Protein AF-U2WE80-F1 (afdb_monomer_lite)

Sequence (190 aa):
SFLNKKVEVIYLPHSPLLKFNTPIYYNRVICHSVNEIEERRQWLAGQGISDVEFTLMENNISIGSGTGILIKPEDKVAEIEKFIKEIQGDLYLRPHPMMSNTMKWKNLSKKLNISFSDPMSETTEQFLSKIQIVIGRISGMHKEILDLGGSAYIVSPKVFTDNYDISSQNNAIIINSWEEAAERHNSYRI

Radius of gyration: 18.64 Å; chains: 1; bounding box: 61×34×46 Å

Structure (mmCIF, N/CA/C/O backbone):
data_AF-U2WE80-F1
#
_entry.id   AF-U2WE80-F1
#
loop_
_atom_site.group_PDB
_atom_site.id
_atom_site.type_symbol
_atom_site.label_atom_id
_atom_site.label_alt_id
_atom_site.label_comp_id
_atom_site.label_asym_id
_atom_site.label_entity_id
_atom_site.label_seq_id
_atom_site.pdbx_PDB_ins_code
_atom_site.Cartn_x
_atom_site.Cartn_y
_atom_site.Cartn_z
_atom_site.occupancy
_atom_site.B_iso_or_equiv
_atom_site.auth_seq_id
_atom_site.auth_comp_id
_atom_site.auth_asym_id
_atom_site.auth_atom_id
_atom_site.pdbx_PDB_model_num
ATOM 1 N N . SER A 1 1 ? 40.668 -8.805 -18.929 1.00 42.62 1 SER A N 1
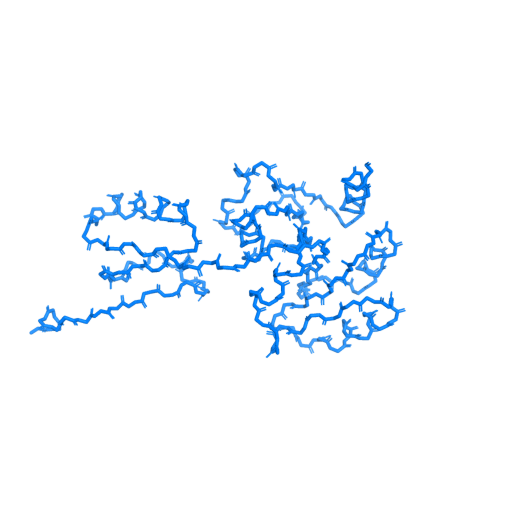ATOM 2 C CA . SER A 1 1 ? 39.880 -7.656 -18.444 1.00 42.62 1 SER A CA 1
ATOM 3 C C . SER A 1 1 ? 38.703 -8.179 -17.632 1.00 42.62 1 SER A C 1
ATOM 5 O O . SER A 1 1 ? 38.250 -9.292 -17.881 1.00 42.62 1 SER A O 1
ATOM 7 N N . PHE A 1 2 ? 38.201 -7.398 -16.671 1.00 36.09 2 PHE A N 1
ATOM 8 C CA . PHE A 1 2 ? 36.933 -7.676 -15.973 1.00 36.09 2 PHE A CA 1
ATOM 9 C C . PHE A 1 2 ? 35.752 -7.852 -16.962 1.00 36.09 2 PHE A C 1
ATOM 11 O O . PHE A 1 2 ? 34.792 -8.549 -16.668 1.00 36.09 2 PHE A O 1
ATOM 18 N N . LEU A 1 3 ? 35.906 -7.316 -18.181 1.00 39.09 3 LEU A N 1
ATOM 19 C CA . LEU A 1 3 ? 34.977 -7.364 -19.317 1.00 39.09 3 LEU A CA 1
ATOM 20 C C . LEU A 1 3 ? 34.846 -8.727 -20.034 1.00 39.09 3 LEU A C 1
ATOM 22 O O . LEU A 1 3 ? 33.979 -8.860 -20.885 1.00 39.09 3 LEU A O 1
ATOM 26 N N . ASN A 1 4 ? 35.664 -9.741 -19.720 1.00 40.59 4 ASN A N 1
ATOM 27 C CA . ASN A 1 4 ? 35.607 -11.050 -20.404 1.00 40.59 4 ASN A CA 1
ATOM 28 C C . ASN A 1 4 ? 34.901 -12.155 -19.604 1.00 40.59 4 ASN A C 1
ATOM 30 O O . ASN A 1 4 ? 34.931 -13.320 -20.003 1.00 40.59 4 ASN A O 1
ATOM 34 N N . LYS A 1 5 ? 34.264 -11.826 -18.477 1.00 40.28 5 LYS A N 1
ATOM 35 C CA . LYS A 1 5 ? 33.345 -12.754 -17.816 1.00 40.28 5 LYS A CA 1
ATOM 36 C C . LYS A 1 5 ? 31.922 -12.375 -18.197 1.00 40.28 5 LYS A C 1
ATOM 38 O O . LYS A 1 5 ? 31.507 -11.240 -17.995 1.00 40.28 5 LYS A O 1
ATOM 43 N N . LYS A 1 6 ? 31.186 -13.356 -18.720 1.00 42.66 6 LYS A N 1
ATOM 44 C CA . LYS A 1 6 ? 29.735 -13.343 -18.925 1.00 42.66 6 LYS A CA 1
ATOM 45 C C . LYS A 1 6 ? 29.062 -13.303 -17.543 1.00 42.66 6 LYS A C 1
ATOM 47 O O . LYS A 1 6 ? 28.574 -14.312 -17.054 1.00 42.66 6 LYS A O 1
ATOM 52 N N . VAL A 1 7 ? 29.195 -12.182 -16.837 1.00 44.12 7 VAL A N 1
ATOM 53 C CA . VAL A 1 7 ? 28.553 -11.977 -15.541 1.00 44.12 7 VAL A CA 1
ATOM 54 C C . VAL A 1 7 ? 27.135 -11.525 -15.851 1.00 44.12 7 VAL A C 1
ATOM 56 O O . VAL A 1 7 ? 26.916 -10.398 -16.287 1.00 44.12 7 VAL A O 1
ATOM 59 N N . GLU A 1 8 ? 26.172 -12.424 -15.681 1.00 46.41 8 GLU A N 1
ATOM 60 C CA . GLU A 1 8 ? 24.761 -12.053 -15.611 1.00 46.41 8 GLU A CA 1
ATOM 61 C C . GLU A 1 8 ? 24.555 -11.283 -14.304 1.00 46.41 8 GLU A C 1
ATOM 63 O O . GLU A 1 8 ? 24.320 -11.861 -13.246 1.00 46.41 8 GLU A O 1
ATOM 68 N N . VAL A 1 9 ? 24.738 -9.963 -14.347 1.00 49.78 9 VAL A N 1
ATOM 69 C CA . VAL A 1 9 ? 24.366 -9.107 -13.221 1.00 49.78 9 VAL A CA 1
ATOM 70 C C . VAL A 1 9 ? 22.864 -8.874 -13.328 1.00 49.78 9 VAL A C 1
ATOM 72 O O . VAL A 1 9 ? 22.406 -8.139 -14.200 1.00 49.78 9 VAL A O 1
ATOM 75 N N . ILE A 1 10 ? 22.109 -9.554 -12.467 1.00 49.44 10 ILE A N 1
ATOM 76 C CA . ILE A 1 10 ? 20.656 -9.428 -12.359 1.00 49.44 10 ILE A CA 1
ATOM 77 C C . ILE A 1 10 ? 20.365 -8.296 -11.376 1.00 49.44 10 ILE A C 1
ATOM 79 O O . ILE A 1 10 ? 20.694 -8.395 -10.192 1.00 49.44 10 ILE A O 1
ATOM 83 N N . TYR A 1 11 ? 19.751 -7.218 -11.858 1.00 55.25 11 TYR A N 1
ATOM 84 C CA . TYR A 1 11 ? 19.254 -6.159 -10.985 1.00 55.25 11 TYR A CA 1
ATOM 85 C C . TYR A 1 11 ? 17.829 -6.479 -10.523 1.00 55.25 11 TYR A C 1
ATOM 87 O O . TYR A 1 11 ? 16.910 -6.553 -11.340 1.00 55.25 11 TYR A O 1
ATOM 95 N N . LEU A 1 12 ? 17.667 -6.646 -9.208 1.00 48.38 12 LEU A N 1
ATOM 96 C CA . LEU A 1 12 ? 16.384 -6.773 -8.517 1.00 48.38 12 LEU A CA 1
ATOM 97 C C . LEU A 1 12 ? 16.096 -5.445 -7.799 1.00 48.38 12 LEU A C 1
ATOM 99 O O . LEU A 1 12 ? 16.838 -5.088 -6.876 1.00 48.38 12 LEU A O 1
ATOM 103 N N . PRO A 1 13 ? 15.077 -4.674 -8.209 1.00 48.75 13 PRO A N 1
ATOM 104 C CA . PRO A 1 13 ? 14.818 -3.374 -7.620 1.00 48.75 13 PRO A CA 1
ATOM 105 C C . PRO A 1 13 ? 14.098 -3.513 -6.278 1.00 48.75 13 PRO A C 1
ATOM 107 O O . PRO A 1 13 ? 12.881 -3.459 -6.190 1.00 48.75 13 PRO A O 1
ATOM 110 N N . HIS A 1 14 ? 14.864 -3.566 -5.196 1.00 38.84 14 HIS A N 1
ATOM 111 C CA . HIS A 1 14 ? 14.403 -3.003 -3.934 1.00 38.84 14 HIS A CA 1
ATOM 112 C C . HIS A 1 14 ? 15.440 -1.982 -3.459 1.00 38.84 14 HIS A C 1
ATOM 114 O O . HIS A 1 14 ? 16.598 -2.319 -3.230 1.00 38.84 14 HIS A O 1
ATOM 120 N N . SER A 1 15 ? 14.998 -0.739 -3.234 1.00 38.38 15 SER A N 1
ATOM 121 C CA . SER A 1 15 ? 15.732 0.303 -2.491 1.00 38.38 15 SER A CA 1
ATOM 122 C C . SER A 1 15 ? 16.715 1.187 -3.301 1.00 38.38 15 SER A C 1
ATOM 124 O O . SER A 1 15 ? 16.962 0.984 -4.489 1.00 38.38 15 SER A O 1
ATOM 126 N N . PRO A 1 16 ? 17.226 2.266 -2.684 1.00 38.06 16 PRO A N 1
ATOM 127 C CA . PRO A 1 16 ? 17.150 3.678 -3.055 1.00 38.06 16 PRO A CA 1
ATOM 128 C C . PRO A 1 16 ? 18.213 4.098 -4.084 1.00 38.06 16 PRO A C 1
ATOM 130 O O . PRO A 1 16 ? 18.558 5.273 -4.170 1.00 38.06 16 PRO A O 1
ATOM 133 N N . LEU A 1 17 ? 18.753 3.162 -4.866 1.00 39.09 17 LEU A N 1
ATOM 134 C CA . LEU A 1 17 ? 19.718 3.459 -5.929 1.00 39.09 17 LEU A CA 1
ATOM 135 C C . LEU A 1 17 ? 19.096 4.280 -7.067 1.00 39.09 17 LEU A C 1
ATOM 137 O O . LEU A 1 17 ? 19.825 4.948 -7.783 1.00 39.09 17 LEU A O 1
ATOM 141 N N . LEU A 1 18 ? 17.762 4.369 -7.125 1.00 44.78 18 LEU A N 1
ATOM 142 C CA . LEU A 1 18 ? 17.036 5.401 -7.879 1.00 44.78 18 LEU A CA 1
ATOM 143 C C . LEU A 1 18 ? 17.425 6.844 -7.481 1.00 44.78 18 LEU A C 1
ATOM 145 O O . LEU A 1 18 ? 17.142 7.775 -8.225 1.00 44.78 18 LEU A O 1
ATOM 149 N N . LYS A 1 19 ? 18.065 7.054 -6.319 1.00 41.59 19 LYS A N 1
ATOM 150 C CA . LYS A 1 19 ? 18.566 8.367 -5.869 1.00 41.59 19 LYS A CA 1
ATOM 151 C C . LYS A 1 19 ? 19.971 8.688 -6.378 1.00 41.59 19 LYS A C 1
ATOM 153 O O . LYS A 1 19 ? 20.395 9.836 -6.273 1.00 41.59 19 LYS A O 1
ATOM 158 N N . PHE A 1 20 ? 20.693 7.708 -6.914 1.00 39.75 20 PHE A N 1
ATOM 159 C CA . PHE A 1 20 ? 22.048 7.898 -7.410 1.00 39.75 20 PHE A CA 1
ATOM 160 C C . PHE A 1 20 ? 22.067 7.599 -8.907 1.00 39.75 20 PHE A C 1
ATOM 162 O O . PHE A 1 20 ? 21.998 6.447 -9.319 1.00 39.75 20 PHE A O 1
ATOM 169 N N . ASN A 1 21 ? 22.175 8.661 -9.712 1.00 44.97 21 ASN A N 1
ATOM 170 C CA . ASN A 1 21 ? 22.381 8.655 -11.168 1.00 44.97 21 ASN A CA 1
ATOM 171 C C . ASN A 1 21 ? 23.735 8.026 -11.565 1.00 44.97 21 ASN A C 1
ATOM 173 O O . ASN A 1 21 ? 24.512 8.612 -12.315 1.00 44.97 21 ASN A O 1
ATOM 177 N N . THR A 1 22 ? 24.085 6.869 -11.012 1.00 42.00 22 THR A N 1
ATOM 178 C CA . THR A 1 22 ? 25.300 6.143 -11.361 1.00 42.00 22 THR A CA 1
ATOM 179 C C . THR A 1 22 ? 24.894 4.947 -12.214 1.00 42.00 22 THR A C 1
ATOM 181 O O . THR A 1 22 ? 24.240 4.040 -11.696 1.00 42.00 22 THR A O 1
ATOM 184 N N . PRO A 1 23 ? 25.235 4.928 -13.513 1.00 46.34 23 PRO A N 1
ATOM 185 C CA . PRO A 1 23 ? 24.914 3.804 -14.377 1.00 46.34 23 PRO A CA 1
ATOM 186 C C . PRO A 1 23 ? 25.732 2.592 -13.927 1.00 46.34 23 PRO A C 1
ATOM 188 O O . PRO A 1 23 ? 26.936 2.502 -14.159 1.00 46.34 23 PRO A O 1
ATOM 191 N N . ILE A 1 24 ? 25.077 1.668 -13.231 1.00 53.22 24 ILE A N 1
ATOM 192 C CA . ILE A 1 24 ? 25.611 0.328 -13.017 1.00 53.22 24 ILE A CA 1
ATOM 193 C C . ILE A 1 24 ? 25.219 -0.478 -14.261 1.00 53.22 24 ILE A C 1
ATOM 195 O O . ILE A 1 24 ? 24.047 -0.510 -14.632 1.00 53.22 24 ILE A O 1
ATOM 199 N N . TYR A 1 25 ? 26.202 -1.065 -14.945 1.00 53.31 25 TYR A N 1
ATOM 200 C CA . TYR A 1 25 ? 25.977 -1.853 -16.158 1.00 53.31 25 TYR A CA 1
ATOM 201 C C . TYR A 1 25 ? 25.346 -3.206 -15.803 1.00 53.31 25 TYR A C 1
ATOM 203 O O . TYR A 1 25 ? 25.923 -3.977 -15.033 1.00 53.31 25 TYR A O 1
ATOM 211 N N . TYR A 1 26 ? 24.186 -3.500 -16.392 1.00 63.09 26 TYR A N 1
ATOM 212 C CA . TYR A 1 26 ? 23.478 -4.775 -16.270 1.00 63.09 26 TYR A CA 1
ATOM 213 C C . TYR A 1 26 ? 23.085 -5.265 -17.663 1.00 63.09 26 TYR A C 1
ATOM 215 O O . TYR A 1 26 ? 22.597 -4.478 -18.466 1.00 63.09 26 TYR A O 1
ATOM 223 N N . ASN A 1 27 ? 23.237 -6.564 -17.928 1.00 66.44 27 ASN A N 1
ATOM 224 C CA . ASN A 1 27 ? 22.813 -7.165 -19.202 1.00 66.44 27 ASN A CA 1
ATOM 225 C C . ASN A 1 27 ? 21.332 -7.585 -19.179 1.00 66.44 27 ASN A C 1
ATOM 227 O O . ASN A 1 27 ? 20.737 -7.816 -20.228 1.00 66.44 27 ASN A O 1
ATOM 231 N N . ARG A 1 28 ? 20.741 -7.703 -17.981 1.00 70.31 28 ARG A N 1
ATOM 232 C CA . ARG A 1 28 ? 19.340 -8.073 -17.770 1.00 70.31 28 ARG A CA 1
ATOM 233 C C . ARG A 1 28 ? 18.745 -7.323 -16.580 1.00 70.31 28 ARG A C 1
ATOM 235 O O . ARG A 1 28 ? 19.360 -7.241 -15.516 1.00 70.31 28 ARG A O 1
ATOM 242 N N . VAL A 1 29 ? 17.523 -6.834 -16.746 1.00 69.38 29 VAL A N 1
ATOM 243 C CA . VAL A 1 29 ? 16.734 -6.148 -15.723 1.00 69.38 29 VAL A CA 1
ATOM 244 C C . VAL A 1 29 ? 15.439 -6.919 -15.492 1.00 69.38 29 VAL A C 1
ATOM 246 O O . VAL A 1 29 ? 14.710 -7.201 -16.441 1.00 69.38 29 VAL A O 1
ATOM 249 N N . ILE A 1 30 ? 15.150 -7.244 -14.231 1.00 71.81 30 ILE A N 1
ATOM 250 C CA . ILE A 1 30 ? 13.846 -7.783 -13.839 1.00 71.81 30 ILE A CA 1
ATOM 251 C C . ILE A 1 30 ? 12.936 -6.600 -13.495 1.00 71.81 30 ILE A C 1
ATOM 253 O O . ILE A 1 30 ? 13.303 -5.750 -12.681 1.00 71.81 30 ILE A O 1
ATOM 257 N N . CYS A 1 31 ? 11.779 -6.535 -14.148 1.00 72.38 31 CYS A N 1
ATOM 258 C CA . CYS A 1 31 ? 10.772 -5.489 -13.980 1.00 72.38 31 CYS A CA 1
ATOM 259 C C . CYS A 1 31 ? 9.479 -6.080 -13.419 1.00 72.38 31 CYS A C 1
ATOM 261 O O . CYS A 1 31 ? 9.120 -7.207 -13.746 1.00 72.38 31 CYS A O 1
ATOM 263 N N . HIS A 1 32 ? 8.758 -5.306 -12.618 1.00 68.62 32 HIS A N 1
ATOM 264 C CA . HIS A 1 32 ? 7.497 -5.706 -11.993 1.00 68.62 32 HIS A CA 1
ATOM 265 C C . HIS A 1 32 ? 6.275 -5.419 -12.871 1.00 68.62 32 HIS A C 1
ATOM 267 O O . HIS A 1 32 ? 5.237 -6.053 -12.697 1.00 68.62 32 HIS A O 1
ATOM 273 N N . SER A 1 33 ? 6.388 -4.489 -13.824 1.00 68.69 33 SER A N 1
ATOM 274 C CA . SER A 1 33 ? 5.310 -4.145 -14.752 1.00 68.69 33 SER A CA 1
ATOM 275 C C . SER A 1 33 ? 5.837 -3.822 -16.151 1.00 68.69 33 SER A C 1
ATOM 277 O O . SER A 1 33 ? 7.011 -3.502 -16.347 1.00 68.69 33 SER A O 1
ATOM 279 N N . VAL A 1 34 ? 4.953 -3.899 -17.151 1.00 76.44 34 VAL A N 1
ATOM 280 C CA . VAL A 1 34 ? 5.267 -3.504 -18.537 1.00 76.44 34 VAL A CA 1
ATOM 281 C C . VAL A 1 34 ? 5.588 -2.008 -18.618 1.00 76.44 34 VAL A C 1
ATOM 283 O O . VAL A 1 34 ? 6.489 -1.619 -19.357 1.00 76.44 34 VAL A O 1
ATOM 286 N N . ASN A 1 35 ? 4.914 -1.181 -17.813 1.00 70.19 35 ASN A N 1
ATOM 287 C CA . ASN A 1 35 ? 5.210 0.249 -17.726 1.00 70.19 35 ASN A CA 1
ATOM 288 C C . ASN A 1 35 ? 6.633 0.494 -17.218 1.00 70.19 35 ASN A C 1
ATOM 290 O O . ASN A 1 35 ? 7.352 1.299 -17.799 1.00 70.19 35 ASN A O 1
ATOM 294 N N . GLU A 1 36 ? 7.086 -0.248 -16.203 1.00 71.44 36 GLU A N 1
ATOM 295 C CA . GLU A 1 36 ? 8.466 -0.139 -15.723 1.00 71.44 36 GLU A CA 1
ATOM 296 C C . GLU A 1 36 ? 9.493 -0.530 -16.800 1.00 71.44 36 GLU A C 1
ATOM 298 O O . GLU A 1 36 ? 10.555 0.092 -16.890 1.00 71.44 36 GLU A O 1
ATOM 303 N N . ILE A 1 37 ? 9.189 -1.534 -17.633 1.00 78.88 37 ILE A N 1
ATOM 304 C CA . ILE A 1 37 ? 10.041 -1.891 -18.779 1.00 78.88 37 ILE A CA 1
ATOM 305 C C . ILE A 1 37 ? 10.173 -0.694 -19.722 1.00 78.88 37 ILE A C 1
ATOM 307 O O . ILE A 1 37 ? 11.285 -0.370 -20.140 1.00 78.88 37 ILE A O 1
ATOM 311 N N . GLU A 1 38 ? 9.063 -0.034 -20.049 1.00 80.25 38 GLU A N 1
ATOM 312 C CA . GLU A 1 38 ? 9.057 1.100 -20.973 1.00 80.25 38 GLU A CA 1
ATOM 313 C C . GLU A 1 38 ? 9.779 2.324 -20.391 1.00 80.25 38 GLU A C 1
ATOM 315 O O . GLU A 1 38 ? 10.678 2.862 -21.039 1.00 80.25 38 GLU A O 1
ATOM 320 N N . GLU A 1 39 ? 9.484 2.698 -19.141 1.00 74.12 39 GLU A N 1
ATOM 321 C CA . GLU A 1 39 ? 10.164 3.783 -18.413 1.00 74.12 39 GLU A CA 1
ATOM 322 C C . GLU A 1 39 ? 11.689 3.598 -18.438 1.00 74.12 39 GLU A C 1
ATOM 324 O O . GLU A 1 39 ? 12.452 4.510 -18.773 1.00 74.12 39 GLU A O 1
ATOM 329 N N . ARG A 1 40 ? 12.155 2.384 -18.122 1.00 73.56 40 ARG A N 1
ATOM 330 C CA . ARG A 1 40 ? 13.588 2.077 -18.071 1.00 73.56 40 ARG A CA 1
ATOM 331 C C . ARG A 1 40 ? 14.220 2.001 -19.449 1.00 73.56 40 ARG A C 1
ATOM 333 O O . ARG A 1 40 ? 15.356 2.444 -19.606 1.00 73.56 40 ARG A O 1
ATOM 340 N N . ARG A 1 41 ? 13.514 1.456 -20.440 1.00 79.31 41 ARG A N 1
ATOM 341 C CA . ARG A 1 41 ? 13.984 1.410 -21.829 1.00 79.31 41 ARG A CA 1
ATOM 342 C C . ARG A 1 41 ? 14.196 2.820 -22.368 1.00 79.31 41 ARG A C 1
ATOM 344 O O . ARG A 1 41 ? 15.254 3.085 -22.933 1.00 79.31 41 ARG A O 1
ATOM 351 N N . GLN A 1 42 ? 13.241 3.723 -22.152 1.00 77.62 42 GLN A N 1
ATOM 352 C CA . GLN A 1 42 ? 13.353 5.122 -22.567 1.00 77.62 42 GLN A CA 1
ATOM 353 C C . GLN A 1 42 ? 14.506 5.833 -21.855 1.00 77.62 42 GLN A C 1
ATOM 355 O O . GLN A 1 42 ? 15.307 6.513 -22.501 1.00 77.62 42 GLN A O 1
ATOM 360 N N . TRP A 1 43 ? 14.643 5.633 -20.542 1.00 74.56 43 TRP A N 1
ATOM 361 C CA . TRP A 1 43 ? 15.744 6.217 -19.779 1.00 74.56 43 TRP A CA 1
ATOM 362 C C . TRP A 1 43 ? 17.117 5.723 -20.264 1.00 74.56 43 TRP A C 1
ATOM 364 O O . TRP A 1 43 ? 17.992 6.544 -20.539 1.00 74.56 43 TRP A O 1
ATOM 374 N N . LEU A 1 44 ? 17.296 4.406 -20.434 1.00 73.44 44 LEU A N 1
ATOM 375 C CA . LEU A 1 44 ? 18.540 3.807 -20.935 1.00 73.44 44 LEU A CA 1
ATOM 376 C C . LEU A 1 44 ? 18.869 4.271 -22.357 1.00 73.44 44 LEU A C 1
ATOM 378 O O . LEU A 1 44 ? 20.019 4.618 -22.628 1.00 73.44 44 LEU A O 1
ATOM 382 N N . ALA A 1 45 ? 17.865 4.371 -23.233 1.00 76.31 45 ALA A N 1
ATOM 383 C CA . ALA A 1 45 ? 18.037 4.918 -24.576 1.00 76.31 45 ALA A CA 1
ATOM 384 C C . ALA A 1 45 ? 18.535 6.374 -24.534 1.00 76.31 45 ALA A C 1
ATOM 386 O O . ALA A 1 45 ? 19.441 6.735 -25.286 1.00 76.31 45 ALA A O 1
ATOM 387 N N . GLY A 1 46 ? 18.024 7.188 -23.601 1.00 71.50 46 GLY A N 1
ATOM 388 C CA . GLY A 1 46 ? 18.518 8.545 -23.339 1.00 71.50 46 GLY A CA 1
ATOM 389 C C . GLY A 1 46 ? 19.967 8.605 -22.836 1.00 71.50 46 GLY A C 1
ATOM 390 O O . GLY A 1 46 ? 20.616 9.639 -22.975 1.00 71.50 46 GLY A O 1
ATOM 391 N N . GLN A 1 47 ? 20.494 7.502 -22.295 1.00 71.56 47 GLN A N 1
ATOM 392 C CA . GLN A 1 47 ? 21.905 7.343 -21.917 1.00 71.56 47 GLN A CA 1
ATOM 393 C C . GLN A 1 47 ? 22.759 6.678 -23.015 1.00 71.56 47 GLN A C 1
ATOM 395 O O . GLN A 1 47 ? 23.944 6.429 -22.801 1.00 71.56 47 GLN A O 1
ATOM 400 N N . GLY A 1 48 ? 22.184 6.370 -24.184 1.00 73.94 48 GLY A N 1
ATOM 401 C CA . GLY A 1 48 ? 22.872 5.666 -25.272 1.00 73.94 48 GLY A CA 1
ATOM 402 C C . GLY A 1 48 ? 23.065 4.161 -25.039 1.00 73.94 48 GLY A C 1
ATOM 403 O O . GLY A 1 48 ? 23.865 3.538 -25.733 1.00 73.94 48 GLY A O 1
ATOM 404 N N . ILE A 1 49 ? 22.348 3.572 -24.078 1.00 73.94 49 ILE A N 1
ATOM 405 C CA . ILE A 1 49 ? 22.392 2.142 -23.747 1.00 73.94 49 ILE A CA 1
ATOM 406 C C . ILE A 1 49 ? 21.185 1.451 -24.395 1.00 73.94 49 ILE A C 1
ATOM 408 O O . ILE A 1 49 ? 20.054 1.914 -24.253 1.00 73.94 49 ILE A O 1
ATOM 412 N N . SER A 1 50 ? 21.403 0.343 -25.109 1.00 77.12 50 SER A N 1
ATOM 413 C CA . SER A 1 50 ? 20.331 -0.348 -25.859 1.00 77.12 50 SER A CA 1
ATOM 414 C C . SER A 1 50 ? 20.373 -1.878 -25.784 1.00 77.12 50 SER A C 1
ATOM 416 O O . SER A 1 50 ? 19.412 -2.540 -26.164 1.00 77.12 50 SER A O 1
ATOM 418 N N . ASP A 1 51 ? 21.449 -2.444 -25.247 1.00 76.94 51 ASP A N 1
ATOM 419 C CA . ASP A 1 51 ? 21.756 -3.871 -25.162 1.00 76.94 51 ASP A CA 1
ATOM 420 C C . ASP A 1 51 ? 21.354 -4.487 -23.809 1.00 76.94 51 ASP A C 1
ATOM 422 O O . ASP A 1 51 ? 22.055 -5.332 -23.256 1.00 76.94 51 ASP A O 1
ATOM 426 N N . VAL A 1 52 ? 20.203 -4.070 -23.274 1.00 77.75 52 VAL A N 1
ATOM 427 C CA . VAL A 1 52 ? 19.671 -4.552 -21.991 1.00 77.75 52 VAL A CA 1
ATOM 428 C C . VAL A 1 52 ? 18.435 -5.412 -22.226 1.00 77.75 52 VAL A C 1
ATOM 430 O O . VAL A 1 52 ? 17.450 -4.968 -22.819 1.00 77.75 52 VAL A O 1
ATOM 433 N N . GLU A 1 53 ? 18.474 -6.651 -21.740 1.00 80.50 53 GLU A N 1
ATOM 434 C CA . GLU A 1 53 ? 17.312 -7.535 -21.725 1.00 80.50 53 GLU A CA 1
ATOM 435 C C . GLU A 1 53 ? 16.373 -7.155 -20.572 1.00 80.50 53 GLU A C 1
ATOM 437 O O . GLU A 1 53 ? 16.817 -6.905 -19.452 1.00 80.50 53 GLU A O 1
ATOM 442 N N . PHE A 1 54 ? 15.066 -7.151 -20.822 1.00 78.00 54 PHE A N 1
ATOM 443 C CA . PHE A 1 54 ? 14.061 -6.935 -19.786 1.00 78.00 54 PHE A CA 1
ATOM 444 C C . PHE A 1 54 ? 13.239 -8.200 -19.609 1.00 78.00 54 PHE A C 1
ATOM 446 O O . PHE A 1 54 ? 12.680 -8.723 -20.573 1.00 78.00 54 PHE A O 1
ATOM 453 N N . THR A 1 55 ? 13.146 -8.671 -18.374 1.00 79.62 55 THR A N 1
ATOM 454 C CA . THR A 1 55 ? 12.297 -9.797 -18.003 1.00 79.62 55 THR A CA 1
ATOM 455 C C . THR A 1 55 ? 11.197 -9.277 -17.097 1.00 79.62 55 THR A C 1
ATOM 457 O O . THR A 1 55 ? 11.478 -8.661 -16.070 1.00 79.62 55 THR A O 1
ATOM 460 N N . LEU A 1 56 ? 9.944 -9.516 -17.475 1.00 73.50 56 LEU A N 1
ATOM 461 C CA . LEU A 1 56 ? 8.825 -9.261 -16.581 1.00 73.50 56 LEU A CA 1
ATOM 462 C C . LEU A 1 56 ? 8.826 -10.342 -15.497 1.00 73.50 56 LEU A C 1
ATOM 464 O O . LEU A 1 56 ? 8.846 -11.533 -15.807 1.00 73.50 56 LEU A O 1
ATOM 468 N N . MET A 1 57 ? 8.829 -9.930 -14.237 1.00 72.44 57 MET A N 1
ATOM 469 C CA . MET A 1 57 ? 8.596 -10.830 -13.120 1.00 72.44 57 MET A CA 1
ATOM 470 C C . MET A 1 57 ? 7.156 -11.334 -13.218 1.00 72.44 57 MET A C 1
ATOM 472 O O . MET A 1 57 ? 6.230 -10.528 -13.313 1.00 72.44 57 MET A O 1
ATOM 476 N N . GLU A 1 58 ? 6.953 -12.652 -13.218 1.00 63.66 58 GLU A N 1
ATOM 477 C CA . GLU A 1 58 ? 5.607 -13.221 -13.140 1.00 63.66 58 GLU A CA 1
ATOM 478 C C . GLU A 1 58 ? 4.985 -12.851 -11.791 1.00 63.66 58 GLU A C 1
ATOM 480 O O . GLU A 1 58 ? 5.240 -13.486 -10.769 1.00 63.66 58 GLU A O 1
ATOM 485 N N . ASN A 1 59 ? 4.175 -11.796 -11.785 1.00 62.66 59 ASN A N 1
ATOM 486 C CA . ASN A 1 59 ? 3.448 -11.362 -10.605 1.00 62.66 59 ASN A CA 1
ATOM 487 C C . ASN A 1 59 ? 2.084 -12.058 -10.587 1.00 62.66 59 ASN A C 1
ATOM 489 O O . ASN A 1 59 ? 1.083 -11.528 -11.058 1.00 62.66 59 ASN A O 1
ATOM 493 N N . ASN A 1 60 ? 2.038 -13.266 -10.022 1.00 66.75 60 ASN A N 1
ATOM 494 C CA . ASN A 1 60 ? 0.794 -14.026 -9.823 1.00 66.75 60 ASN A CA 1
ATOM 495 C C . ASN A 1 60 ? -0.003 -13.547 -8.592 1.00 66.75 60 ASN A C 1
ATOM 497 O O . ASN A 1 60 ? -0.761 -14.310 -7.991 1.00 66.75 60 ASN A O 1
ATOM 501 N N . ILE A 1 61 ? 0.195 -12.294 -8.177 1.00 78.06 61 ILE A N 1
ATOM 502 C CA . ILE A 1 61 ? -0.468 -11.724 -7.007 1.00 78.06 61 ILE A CA 1
ATOM 503 C C . ILE A 1 61 ? -1.896 -11.361 -7.406 1.00 78.06 61 ILE A C 1
ATOM 505 O O . ILE A 1 61 ? -2.122 -10.429 -8.174 1.00 78.06 61 ILE A O 1
ATOM 509 N N . SER A 1 62 ? -2.876 -12.078 -6.859 1.00 79.62 62 SER A N 1
ATOM 510 C CA . SER A 1 62 ? -4.271 -11.650 -6.917 1.00 79.62 62 SER A CA 1
ATOM 511 C C . SER A 1 62 ? -4.482 -10.495 -5.944 1.00 79.62 62 SER A C 1
ATOM 513 O O . SER A 1 62 ? -4.228 -10.658 -4.748 1.00 79.62 62 SER A O 1
ATOM 515 N N . ILE A 1 63 ? -4.958 -9.352 -6.436 1.00 83.81 63 ILE A N 1
ATOM 516 C CA . ILE A 1 63 ? -5.321 -8.225 -5.579 1.00 83.81 63 ILE A CA 1
ATOM 517 C C . ILE A 1 63 ? -6.442 -8.627 -4.610 1.00 83.81 63 ILE A C 1
ATOM 519 O O . ILE A 1 63 ? -7.377 -9.340 -4.985 1.00 83.81 63 ILE A O 1
ATOM 523 N N . GLY A 1 64 ? -6.333 -8.193 -3.355 1.00 90.06 64 GLY A N 1
ATOM 524 C CA . GLY A 1 64 ? -7.353 -8.471 -2.345 1.00 90.06 64 GLY A CA 1
ATOM 525 C C . GLY A 1 64 ? -8.482 -7.440 -2.347 1.00 90.06 64 GLY A C 1
ATOM 526 O O . GLY A 1 64 ? -8.629 -6.653 -3.277 1.00 90.06 64 GLY A O 1
ATOM 527 N N . SER A 1 65 ? -9.274 -7.423 -1.271 1.00 92.75 65 SER A N 1
ATOM 528 C CA . SER A 1 65 ? -10.396 -6.489 -1.053 1.00 92.75 65 SER A CA 1
ATOM 529 C C . SER A 1 65 ? -10.182 -5.531 0.128 1.00 92.75 65 SER A C 1
ATOM 531 O O . SER A 1 65 ? -11.022 -4.669 0.401 1.00 92.75 65 SER A O 1
ATOM 533 N N . GLY A 1 66 ? -9.088 -5.692 0.874 1.00 96.00 66 GLY A N 1
ATOM 534 C CA . GLY A 1 66 ? -8.791 -4.930 2.082 1.00 96.00 66 GLY A CA 1
ATOM 535 C C . GLY A 1 66 ? -8.240 -3.531 1.816 1.00 96.00 66 GLY A C 1
ATOM 536 O O . GLY A 1 66 ? -7.963 -3.136 0.685 1.00 96.00 66 GLY A O 1
ATOM 537 N N . THR A 1 67 ? -8.060 -2.768 2.888 1.00 97.50 67 THR A N 1
ATOM 538 C CA . THR A 1 67 ? -7.409 -1.453 2.869 1.00 97.50 67 THR A CA 1
ATOM 539 C C . THR A 1 67 ? -6.141 -1.487 3.712 1.00 97.50 67 THR A C 1
ATOM 541 O O . THR A 1 67 ? -6.174 -1.793 4.905 1.00 97.50 67 THR A O 1
ATOM 544 N N . GLY A 1 68 ? -5.010 -1.187 3.081 1.00 97.50 68 GLY A N 1
ATOM 545 C CA . GLY A 1 68 ? -3.693 -1.155 3.696 1.00 97.50 68 GLY A CA 1
ATOM 546 C C . GLY A 1 68 ? -3.364 0.247 4.186 1.00 97.50 68 GLY A C 1
ATOM 547 O O . GLY A 1 68 ? -3.316 1.176 3.391 1.00 97.50 68 GLY A O 1
ATOM 548 N N . ILE A 1 69 ? -3.111 0.402 5.481 1.00 97.50 69 ILE A N 1
ATOM 549 C CA . ILE A 1 69 ? -2.786 1.679 6.120 1.00 97.50 69 ILE A CA 1
ATOM 550 C C . ILE A 1 69 ? -1.291 1.693 6.414 1.00 97.50 69 ILE A C 1
ATOM 552 O O . ILE A 1 69 ? -0.813 0.971 7.293 1.00 97.50 69 ILE A O 1
ATOM 556 N N . LEU A 1 70 ? -0.550 2.500 5.663 1.00 95.62 70 LEU A N 1
ATOM 557 C CA . LEU A 1 70 ? 0.902 2.570 5.745 1.00 95.62 70 LEU A CA 1
ATOM 558 C C . LEU A 1 70 ? 1.339 3.628 6.742 1.00 95.62 70 LEU A C 1
ATOM 560 O O . LEU A 1 70 ? 0.977 4.796 6.611 1.00 95.62 70 LEU A O 1
ATOM 564 N N . ILE A 1 71 ? 2.169 3.220 7.696 1.00 95.00 71 ILE A N 1
ATOM 565 C CA . ILE A 1 71 ? 2.647 4.103 8.757 1.00 95.00 71 ILE A CA 1
ATOM 566 C C . ILE A 1 71 ? 4.120 4.435 8.558 1.00 95.00 71 ILE A C 1
ATOM 568 O O . ILE A 1 71 ? 4.952 3.548 8.354 1.00 95.00 71 ILE A O 1
ATOM 572 N N . LYS A 1 72 ? 4.448 5.720 8.670 1.00 90.38 72 LYS A N 1
ATOM 573 C CA . LYS A 1 72 ? 5.807 6.257 8.646 1.00 90.38 72 LYS A CA 1
ATOM 574 C C . LYS A 1 72 ? 6.241 6.761 10.032 1.00 90.38 72 LYS A C 1
ATOM 576 O O . LYS A 1 72 ? 5.403 6.970 10.910 1.00 90.38 72 LYS A O 1
ATOM 581 N N . PRO A 1 73 ? 7.553 6.968 10.259 1.00 88.44 73 PRO A N 1
ATOM 582 C CA . PRO A 1 73 ? 8.067 7.493 11.528 1.00 88.44 73 PRO A CA 1
ATOM 583 C C . PRO A 1 73 ? 7.442 8.820 11.987 1.00 88.44 73 PRO A C 1
ATOM 585 O O . PRO A 1 73 ? 7.324 9.050 13.188 1.00 88.44 73 PRO A O 1
ATOM 588 N N . GLU A 1 74 ? 7.051 9.680 11.050 1.00 87.12 74 GLU A N 1
ATOM 589 C CA . GLU A 1 74 ? 6.429 10.982 11.300 1.00 87.12 74 GLU A CA 1
ATOM 590 C C . GLU A 1 74 ? 4.944 10.915 11.700 1.00 87.12 74 GLU A C 1
ATOM 592 O O . GLU A 1 74 ? 4.408 11.905 12.204 1.00 87.12 74 GLU A O 1
ATOM 597 N N . ASP A 1 75 ? 4.278 9.772 11.511 1.00 90.44 75 ASP A N 1
ATOM 598 C CA . ASP A 1 75 ? 2.856 9.631 11.820 1.00 90.44 75 ASP A CA 1
ATOM 599 C C . ASP A 1 75 ? 2.600 9.518 13.325 1.00 90.44 75 ASP A C 1
ATOM 601 O O . ASP A 1 75 ? 3.305 8.838 14.083 1.00 90.44 75 ASP A O 1
ATOM 605 N N . LYS A 1 76 ? 1.525 10.170 13.777 1.00 92.12 76 LYS A N 1
ATOM 606 C CA . LYS A 1 76 ? 1.112 10.168 15.181 1.00 92.12 76 LYS A CA 1
ATOM 607 C C . LYS A 1 76 ? 0.034 9.117 15.410 1.00 92.12 76 LYS A C 1
ATOM 609 O O . LYS A 1 76 ? -1.004 9.129 14.762 1.00 92.12 76 LYS A O 1
ATOM 614 N N . VAL A 1 77 ? 0.219 8.271 16.425 1.00 94.19 77 VAL A N 1
ATOM 615 C CA . VAL A 1 77 ? -0.754 7.224 16.806 1.00 94.19 77 VAL A CA 1
ATOM 616 C C . VAL A 1 77 ? -2.177 7.774 16.964 1.00 94.19 77 VAL A C 1
ATOM 618 O O . VAL A 1 77 ? -3.116 7.135 16.513 1.00 94.19 77 VAL A O 1
ATOM 621 N N . ALA A 1 78 ? -2.343 8.956 17.568 1.00 94.50 78 ALA A N 1
ATOM 622 C CA . ALA A 1 78 ? -3.662 9.558 17.788 1.00 94.50 78 ALA A CA 1
ATOM 623 C C . ALA A 1 78 ? -4.373 9.975 16.486 1.00 94.50 78 ALA A C 1
ATOM 625 O O . ALA A 1 78 ? -5.589 9.845 16.386 1.00 94.50 78 ALA A O 1
ATOM 626 N N . GLU A 1 79 ? -3.618 10.453 15.497 1.00 93.56 79 GLU A N 1
ATOM 627 C CA . GLU A 1 79 ? -4.129 10.856 14.181 1.00 93.56 79 GLU A CA 1
ATOM 628 C C . GLU A 1 79 ? -4.615 9.630 13.402 1.00 93.56 79 GLU A C 1
ATOM 630 O O . GLU A 1 79 ? -5.751 9.582 12.941 1.00 93.56 79 GLU A O 1
ATOM 635 N N . ILE A 1 80 ? -3.794 8.579 13.385 1.00 95.62 80 ILE A N 1
ATOM 636 C CA . ILE A 1 80 ? -4.124 7.300 12.753 1.00 95.62 80 ILE A CA 1
ATOM 637 C C . ILE A 1 80 ? -5.284 6.599 13.468 1.00 95.62 80 ILE A C 1
ATOM 639 O O . ILE A 1 80 ? -6.141 6.006 12.822 1.00 95.62 80 ILE A O 1
ATOM 643 N N . GLU A 1 81 ? -5.346 6.674 14.801 1.00 96.94 81 GLU A N 1
ATOM 644 C CA . GLU A 1 81 ? -6.472 6.132 15.566 1.00 96.94 81 GLU A CA 1
ATOM 645 C C . GLU A 1 81 ? -7.792 6.803 15.176 1.00 96.94 81 GLU A C 1
ATOM 647 O O . GLU A 1 81 ? -8.799 6.112 15.027 1.00 96.94 81 GLU A O 1
ATOM 652 N N . LYS A 1 82 ? -7.793 8.133 15.034 1.00 95.38 82 LYS A N 1
ATOM 653 C CA . LYS A 1 82 ? -8.971 8.889 14.601 1.00 95.38 82 LYS A CA 1
ATOM 654 C C . LYS A 1 82 ? -9.388 8.459 13.194 1.00 95.38 82 LYS A C 1
ATOM 656 O O . LYS A 1 82 ? -10.527 8.050 13.014 1.00 95.38 82 LYS A O 1
ATOM 661 N N . PHE A 1 83 ? -8.442 8.445 12.258 1.00 94.94 83 PHE A N 1
ATOM 662 C CA . PHE A 1 83 ? -8.660 8.010 10.880 1.00 94.94 83 PHE A CA 1
ATOM 663 C C . PHE A 1 83 ? -9.272 6.604 10.781 1.00 94.94 83 PHE A C 1
ATOM 665 O O . PHE A 1 83 ? -10.297 6.421 10.134 1.00 94.94 83 PHE A O 1
ATOM 672 N N . ILE A 1 84 ? -8.697 5.609 11.468 1.00 95.94 84 ILE A N 1
ATOM 673 C CA . ILE A 1 84 ? -9.186 4.220 11.420 1.00 95.94 84 ILE A CA 1
ATOM 674 C C . ILE A 1 84 ? -10.635 4.112 11.905 1.00 95.94 84 ILE A C 1
ATOM 676 O O . ILE A 1 84 ? -11.395 3.310 11.374 1.00 95.94 84 ILE A O 1
ATOM 680 N N . LYS A 1 85 ? -11.031 4.902 12.910 1.00 94.69 85 LYS A N 1
ATOM 681 C CA . LYS A 1 85 ? -12.408 4.891 13.431 1.00 94.69 85 LYS A CA 1
ATOM 682 C C . LYS A 1 85 ? -13.428 5.486 12.460 1.00 94.69 85 LYS A C 1
ATOM 684 O O . LYS A 1 85 ? -14.619 5.257 12.646 1.00 94.69 85 LYS A O 1
ATOM 689 N N . GLU A 1 86 ? -12.977 6.257 11.476 1.00 93.38 86 GLU A N 1
ATOM 690 C CA . GLU A 1 86 ? -13.829 6.941 10.501 1.00 93.38 86 GLU A CA 1
ATOM 691 C C . GLU A 1 86 ? -14.021 6.135 9.208 1.00 93.38 86 GLU A C 1
ATOM 693 O O . GLU A 1 86 ? -14.900 6.473 8.418 1.00 93.38 86 GLU A O 1
ATOM 698 N N . ILE A 1 87 ? -13.253 5.061 8.993 1.00 90.94 87 ILE A N 1
ATOM 699 C CA . ILE A 1 87 ? -13.333 4.222 7.788 1.00 90.94 87 ILE A CA 1
ATOM 700 C C . ILE A 1 87 ? -13.844 2.810 8.098 1.00 90.94 87 ILE A C 1
ATOM 702 O O . ILE A 1 87 ? -13.631 2.274 9.185 1.00 90.94 87 ILE A O 1
ATOM 706 N N . GLN A 1 88 ? -14.518 2.186 7.129 1.00 86.56 88 GLN A N 1
ATOM 707 C CA . GLN A 1 88 ? -15.091 0.841 7.268 1.00 86.56 88 GLN A CA 1
ATOM 708 C C . GLN A 1 88 ? -14.390 -0.192 6.377 1.00 86.56 88 GLN A C 1
ATOM 710 O O . GLN A 1 88 ? -13.960 0.110 5.265 1.00 86.56 88 GLN A O 1
ATOM 715 N N . GLY A 1 89 ? -14.353 -1.450 6.826 1.00 89.75 89 GLY A N 1
ATOM 716 C CA . GLY A 1 89 ? -13.893 -2.590 6.028 1.00 89.75 89 GLY A CA 1
ATOM 717 C C . GLY A 1 89 ? -12.782 -3.410 6.673 1.00 89.75 89 GLY A C 1
ATOM 718 O O . GLY A 1 89 ? -12.471 -3.247 7.850 1.00 89.75 89 GLY A O 1
ATOM 719 N N . ASP A 1 90 ? -12.171 -4.282 5.871 1.00 95.38 90 ASP A N 1
ATOM 720 C CA . ASP A 1 90 ? -11.014 -5.076 6.282 1.00 95.38 90 ASP A CA 1
ATOM 721 C C . ASP A 1 90 ? -9.755 -4.207 6.242 1.00 95.38 90 ASP A C 1
ATOM 723 O O . ASP A 1 90 ? -9.238 -3.880 5.171 1.00 95.38 90 ASP A O 1
ATOM 727 N N . LEU A 1 91 ? -9.283 -3.797 7.419 1.00 97.75 91 LEU A N 1
ATOM 728 C CA . LEU A 1 91 ? -8.167 -2.864 7.567 1.00 97.75 91 LEU A CA 1
ATOM 729 C C . LEU A 1 91 ? -6.891 -3.586 8.001 1.00 97.75 91 LEU A C 1
ATOM 731 O O . LEU A 1 91 ? -6.905 -4.412 8.919 1.00 97.75 91 LEU A O 1
ATOM 735 N N . TYR A 1 92 ? -5.776 -3.213 7.377 1.00 98.12 92 TYR A N 1
ATOM 736 C CA . TYR A 1 92 ? -4.453 -3.766 7.645 1.00 98.12 92 TYR A CA 1
ATOM 737 C C . TYR A 1 92 ? -3.466 -2.644 7.946 1.00 98.12 92 TYR A C 1
ATOM 739 O O . TYR A 1 92 ? -3.064 -1.896 7.059 1.00 98.12 92 TYR A O 1
ATOM 747 N N . LEU A 1 93 ? -3.050 -2.532 9.203 1.00 97.75 93 LEU A N 1
ATOM 748 C CA . LEU A 1 93 ? -2.073 -1.545 9.643 1.00 97.75 93 LEU A CA 1
ATOM 749 C C . LEU A 1 93 ? -0.654 -2.070 9.404 1.00 97.75 93 LEU A C 1
ATOM 751 O O . LEU A 1 93 ? -0.256 -3.044 10.047 1.00 97.75 93 LEU A O 1
ATOM 755 N N . ARG A 1 94 ? 0.112 -1.419 8.521 1.00 96.94 94 ARG A N 1
ATOM 756 C CA . ARG A 1 94 ? 1.484 -1.808 8.163 1.00 96.94 94 ARG A CA 1
ATOM 757 C C . ARG A 1 94 ? 2.490 -0.698 8.492 1.00 96.94 94 ARG A C 1
ATOM 759 O O . ARG A 1 94 ? 2.589 0.289 7.759 1.00 96.94 94 ARG A O 1
ATOM 766 N N . PRO A 1 95 ? 3.264 -0.839 9.579 1.00 95.25 95 PRO A N 1
ATO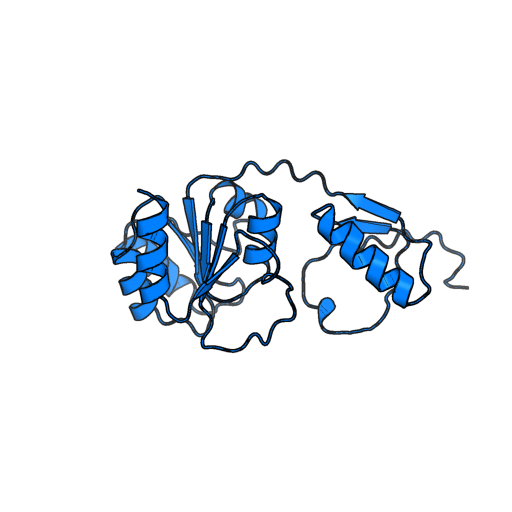M 767 C CA . PRO A 1 95 ? 4.389 0.043 9.867 1.00 95.25 95 PRO A CA 1
ATOM 768 C C . PRO A 1 95 ? 5.519 -0.056 8.846 1.00 95.25 95 PRO A C 1
ATOM 770 O O . PRO A 1 95 ? 5.736 -1.102 8.239 1.00 95.25 95 PRO A O 1
ATOM 773 N N . HIS A 1 96 ? 6.282 1.024 8.690 1.00 91.12 96 HIS A N 1
ATOM 774 C CA . HIS A 1 96 ? 7.521 1.001 7.923 1.00 91.12 96 HIS A CA 1
ATOM 775 C C . HIS A 1 96 ? 8.550 0.059 8.595 1.00 91.12 96 HIS A C 1
ATOM 777 O O . HIS A 1 96 ? 8.702 0.113 9.819 1.00 91.12 96 HIS A O 1
ATOM 783 N N . PRO A 1 97 ? 9.312 -0.760 7.835 1.00 87.00 97 PRO A N 1
ATOM 784 C CA . PRO A 1 97 ? 10.232 -1.762 8.397 1.00 87.00 97 PRO A CA 1
ATOM 785 C C . PRO A 1 97 ? 11.255 -1.204 9.398 1.00 87.00 97 PRO A C 1
ATOM 787 O O . PRO A 1 97 ? 11.641 -1.874 10.348 1.00 87.00 97 PRO A O 1
ATOM 790 N N . MET A 1 98 ? 11.681 0.047 9.207 1.00 85.19 98 MET A N 1
ATOM 791 C CA . MET A 1 98 ? 12.688 0.709 10.051 1.00 85.19 98 MET A CA 1
ATOM 792 C C . MET A 1 98 ? 12.117 1.412 11.299 1.00 85.19 98 MET A C 1
ATOM 794 O O . MET A 1 98 ? 12.815 2.206 11.929 1.00 85.19 98 MET A O 1
ATOM 798 N N . MET A 1 99 ? 10.84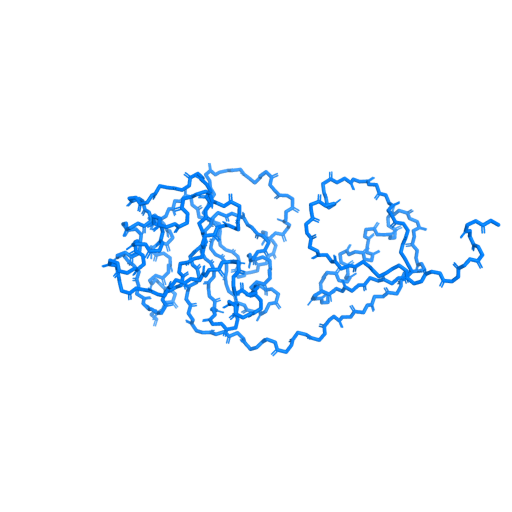9 1.191 11.654 1.00 84.19 99 MET A N 1
ATOM 799 C CA . MET A 1 99 ? 10.242 1.845 12.817 1.00 84.19 99 MET A CA 1
ATOM 800 C C . MET A 1 99 ? 10.708 1.215 14.132 1.00 84.19 99 MET A C 1
ATOM 802 O O . MET A 1 99 ? 10.568 0.019 14.362 1.00 84.19 99 MET A O 1
ATOM 806 N N . SER A 1 100 ? 11.200 2.045 15.053 1.00 83.12 100 SER A N 1
ATOM 807 C CA . SER A 1 100 ? 11.603 1.609 16.399 1.00 83.12 100 SER A CA 1
ATOM 808 C C . SER A 1 100 ? 10.418 1.391 17.349 1.00 83.12 100 SER A C 1
ATOM 810 O O . SER A 1 100 ? 10.559 0.771 18.400 1.00 83.12 100 SER A O 1
ATOM 812 N N . ASN A 1 101 ? 9.231 1.895 17.000 1.00 86.38 101 ASN A N 1
ATOM 813 C CA . ASN A 1 101 ? 8.037 1.894 17.846 1.00 86.38 101 ASN A CA 1
ATOM 814 C C . ASN A 1 101 ? 6.919 0.961 17.337 1.00 86.38 101 ASN A C 1
ATOM 816 O O . ASN A 1 101 ? 5.758 1.154 17.700 1.00 86.38 101 ASN A O 1
ATOM 820 N N . THR A 1 102 ? 7.248 -0.073 16.556 1.00 89.38 102 THR A N 1
ATOM 821 C CA . THR A 1 102 ? 6.312 -1.058 15.969 1.00 89.38 102 THR A CA 1
ATOM 822 C C . THR A 1 102 ? 5.320 -1.646 16.980 1.00 89.38 102 THR A C 1
ATOM 824 O O . THR A 1 102 ? 4.143 -1.828 16.669 1.00 89.38 102 THR A O 1
ATOM 827 N N . MET A 1 103 ? 5.737 -1.851 18.235 1.00 92.62 103 MET A N 1
ATOM 828 C CA . MET A 1 103 ? 4.844 -2.333 19.299 1.00 92.62 103 MET A CA 1
ATOM 829 C C . MET A 1 103 ? 3.684 -1.382 19.620 1.00 92.62 103 MET A C 1
ATOM 831 O O . MET A 1 103 ? 2.601 -1.853 19.965 1.00 92.62 103 MET A O 1
ATOM 835 N N . LYS A 1 104 ? 3.860 -0.060 19.476 1.00 94.56 104 LYS A N 1
ATOM 836 C CA . LYS A 1 104 ? 2.762 0.903 19.670 1.00 94.56 104 LYS A CA 1
ATOM 837 C C . LYS A 1 104 ? 1.665 0.691 18.625 1.00 94.56 104 LYS A C 1
ATOM 839 O O . LYS A 1 104 ? 0.490 0.669 18.973 1.00 94.56 104 LYS A O 1
ATOM 844 N N . TRP A 1 105 ? 2.055 0.453 17.378 1.00 96.12 105 TRP A N 1
ATOM 845 C CA . TRP A 1 105 ? 1.140 0.195 16.264 1.00 96.12 105 TRP A CA 1
ATOM 846 C C . TRP A 1 105 ? 0.468 -1.170 16.376 1.00 96.12 105 TRP A C 1
ATOM 848 O O . TRP A 1 105 ? -0.739 -1.283 16.183 1.00 96.12 105 TRP A O 1
ATOM 858 N N . LYS A 1 106 ? 1.208 -2.192 16.817 1.00 96.44 106 LYS A N 1
ATOM 859 C CA . LYS A 1 106 ? 0.624 -3.498 17.141 1.00 96.44 106 LYS A CA 1
ATOM 860 C C . LYS A 1 106 ? -0.427 -3.385 18.249 1.00 96.44 106 LYS A C 1
ATOM 862 O O . LYS A 1 106 ? -1.506 -3.955 18.132 1.00 96.44 106 LYS A O 1
ATOM 867 N N . ASN A 1 107 ? -0.168 -2.604 19.295 1.00 97.62 107 ASN A N 1
ATOM 868 C CA . ASN A 1 107 ? -1.158 -2.365 20.347 1.00 97.62 107 ASN A CA 1
ATOM 869 C C . ASN A 1 107 ? -2.373 -1.574 19.838 1.00 97.62 107 ASN A C 1
ATOM 871 O O . ASN A 1 107 ? -3.496 -1.900 20.216 1.00 97.62 107 ASN A O 1
ATOM 875 N N . LEU A 1 108 ? -2.168 -0.593 18.953 1.00 97.62 108 LEU A N 1
ATOM 876 C CA . LEU A 1 108 ? -3.262 0.133 18.306 1.00 97.62 108 LEU A CA 1
ATOM 877 C C . LEU A 1 108 ? -4.156 -0.809 17.488 1.00 97.62 108 LEU A C 1
ATOM 879 O O . LEU A 1 108 ? -5.371 -0.778 17.653 1.00 97.62 108 LEU A O 1
ATOM 883 N N . SER A 1 109 ? -3.567 -1.687 16.670 1.00 97.56 109 SER A N 1
ATOM 884 C CA . SER A 1 109 ? -4.334 -2.643 15.858 1.00 97.56 109 SER A CA 1
ATOM 885 C C . SER A 1 109 ? -5.218 -3.559 16.711 1.00 97.56 109 SER A C 1
ATOM 887 O O . SER A 1 109 ? -6.397 -3.727 16.416 1.00 97.56 109 SER A O 1
ATOM 889 N N . LYS A 1 110 ? -4.693 -4.052 17.844 1.00 97.62 110 LYS A N 1
ATOM 890 C CA . LYS A 1 110 ? -5.459 -4.840 18.819 1.00 97.62 110 LYS A CA 1
ATOM 891 C C . LYS A 1 110 ? -6.587 -4.032 19.452 1.00 97.62 110 LYS A C 1
ATOM 893 O O . LYS A 1 110 ? -7.698 -4.531 19.564 1.00 97.62 110 LYS A O 1
ATOM 898 N N . LYS A 1 111 ? -6.305 -2.789 19.860 1.00 97.94 111 LYS A N 1
ATOM 899 C CA . LYS A 1 111 ? -7.295 -1.878 20.456 1.00 97.94 111 LYS A CA 1
ATOM 900 C C . LYS A 1 111 ? -8.471 -1.625 19.510 1.00 97.94 111 LYS A C 1
ATOM 902 O O . LYS A 1 111 ? -9.598 -1.518 19.976 1.00 97.94 111 LYS A O 1
ATOM 907 N N . LEU A 1 112 ? -8.198 -1.506 18.212 1.00 97.25 112 LEU A N 1
ATOM 908 C CA . LEU A 1 112 ? -9.194 -1.197 17.183 1.00 97.25 112 LEU A CA 1
ATOM 909 C C . LEU A 1 112 ? -9.759 -2.440 16.480 1.00 97.25 112 LEU A C 1
ATOM 911 O O . LEU A 1 112 ? -10.590 -2.293 15.594 1.00 97.25 112 LEU A O 1
ATOM 915 N N . ASN A 1 113 ? -9.336 -3.644 16.880 1.00 96.94 113 ASN A N 1
ATOM 916 C CA . ASN A 1 113 ? -9.730 -4.914 16.267 1.00 96.94 113 ASN A CA 1
ATOM 917 C C . ASN A 1 113 ? -9.509 -4.959 14.740 1.00 96.94 113 ASN A C 1
ATOM 919 O O . ASN A 1 113 ? -10.375 -5.400 13.987 1.00 96.94 113 ASN A O 1
ATOM 923 N N . ILE A 1 114 ? -8.341 -4.496 14.289 1.00 97.75 114 ILE A N 1
ATOM 924 C CA . ILE A 1 114 ? -7.914 -4.548 12.883 1.00 97.75 114 ILE A CA 1
ATOM 925 C C . ILE A 1 114 ? -6.678 -5.435 12.717 1.00 97.75 114 ILE A C 1
ATOM 927 O O . ILE A 1 114 ? -5.970 -5.732 13.685 1.00 97.75 114 ILE A O 1
ATOM 931 N N . SER A 1 115 ? -6.379 -5.831 11.479 1.00 98.00 115 SER A N 1
ATOM 932 C CA . SER A 1 115 ? -5.215 -6.666 11.188 1.00 98.00 115 SER A CA 1
ATOM 933 C C . SER A 1 115 ? -3.915 -5.875 11.321 1.00 98.00 115 SER A C 1
ATOM 935 O O . SER A 1 115 ? -3.804 -4.730 10.882 1.00 98.00 115 SER A O 1
ATOM 937 N N . PHE A 1 116 ? -2.900 -6.509 11.904 1.00 97.69 116 PHE A N 1
ATOM 938 C CA . PHE A 1 116 ? -1.539 -5.986 11.943 1.00 97.69 116 PHE A CA 1
ATOM 939 C C . PHE A 1 116 ? -0.683 -6.693 10.899 1.00 97.69 116 PHE A C 1
ATOM 941 O O . PHE A 1 116 ? -0.566 -7.917 10.930 1.00 97.69 116 PHE A O 1
ATOM 948 N N . SER A 1 117 ? -0.066 -5.919 10.015 1.00 96.62 117 SER A N 1
ATOM 949 C CA . SER A 1 117 ? 0.872 -6.393 9.004 1.00 96.62 117 SER A CA 1
ATOM 950 C C . SER A 1 117 ? 2.291 -6.072 9.468 1.00 96.62 117 SER A C 1
ATOM 952 O O . SER A 1 117 ? 2.702 -4.912 9.506 1.00 96.62 117 SER A O 1
ATOM 954 N N . ASP A 1 118 ? 3.025 -7.099 9.890 1.00 94.06 118 ASP A N 1
ATOM 955 C CA . ASP A 1 118 ? 4.396 -6.944 10.367 1.00 94.06 118 ASP A CA 1
ATOM 956 C C . ASP A 1 118 ? 5.376 -7.002 9.182 1.00 94.06 118 ASP A C 1
ATOM 958 O O . ASP A 1 118 ? 5.558 -8.071 8.597 1.00 94.06 118 ASP A O 1
ATOM 962 N N . PRO A 1 119 ? 6.046 -5.892 8.827 1.00 90.06 119 PRO A N 1
ATOM 963 C CA . PRO A 1 119 ? 6.950 -5.851 7.680 1.00 90.06 119 PRO A CA 1
ATOM 964 C C . PRO A 1 119 ? 8.181 -6.756 7.816 1.00 90.06 119 PRO A C 1
ATOM 966 O O . PRO A 1 119 ? 8.854 -6.999 6.818 1.00 90.06 119 PRO A O 1
ATOM 969 N N . MET A 1 120 ? 8.498 -7.236 9.024 1.00 89.81 120 MET A N 1
ATOM 970 C CA . MET A 1 120 ? 9.637 -8.127 9.261 1.00 89.81 120 MET A CA 1
ATOM 971 C C . MET A 1 120 ? 9.291 -9.609 9.076 1.00 89.81 120 MET A C 1
ATOM 973 O O . MET A 1 120 ? 10.198 -10.428 8.947 1.00 89.81 120 MET A O 1
ATOM 977 N N . SER A 1 121 ? 8.004 -9.963 9.082 1.00 90.62 121 SER A N 1
ATOM 978 C CA . SER A 1 121 ? 7.533 -11.349 8.947 1.00 90.62 121 SER A CA 1
ATOM 979 C C . SER A 1 121 ? 6.584 -11.569 7.767 1.00 90.62 121 SER A C 1
ATOM 981 O O . SER A 1 121 ? 6.375 -12.710 7.364 1.00 90.62 121 SER A O 1
ATOM 983 N N . GLU A 1 122 ? 6.054 -10.496 7.180 1.00 90.88 122 GLU A N 1
ATOM 984 C CA . GLU A 1 122 ? 5.194 -10.518 6.002 1.00 90.88 122 GLU A CA 1
ATOM 985 C C . GLU A 1 122 ? 5.828 -9.728 4.851 1.00 90.8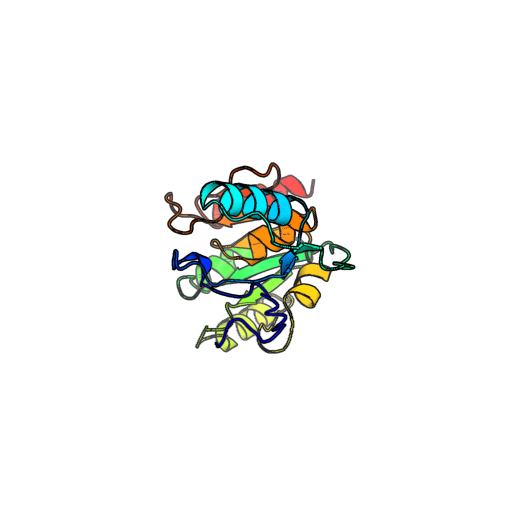8 122 GLU A C 1
ATOM 987 O O . GLU A 1 122 ? 6.058 -8.512 4.944 1.00 90.88 122 GLU A O 1
ATOM 992 N N . THR A 1 123 ? 6.067 -10.428 3.742 1.00 88.94 123 THR A N 1
ATOM 993 C CA . THR A 1 123 ? 6.563 -9.836 2.491 1.00 88.94 123 THR A CA 1
ATOM 994 C C . THR A 1 123 ? 5.560 -8.839 1.912 1.00 88.94 123 THR A C 1
ATOM 996 O O . THR A 1 123 ? 4.365 -8.878 2.218 1.00 88.94 123 THR A O 1
ATOM 999 N N . THR A 1 124 ? 6.028 -7.934 1.053 1.00 87.62 124 THR A N 1
ATOM 1000 C CA . THR A 1 124 ? 5.130 -6.972 0.404 1.00 87.62 124 THR A CA 1
ATOM 1001 C C . THR A 1 124 ? 4.084 -7.670 -0.463 1.00 87.62 124 THR A C 1
ATOM 1003 O O . THR A 1 124 ? 2.922 -7.291 -0.411 1.00 87.62 124 THR A O 1
ATOM 1006 N N . GLU A 1 125 ? 4.442 -8.750 -1.157 1.00 87.56 125 GLU A N 1
ATOM 1007 C CA . GLU A 1 125 ? 3.513 -9.531 -1.983 1.00 87.56 125 GLU A CA 1
ATOM 1008 C C . GLU A 1 125 ? 2.389 -10.162 -1.147 1.00 87.56 125 GLU A C 1
ATOM 1010 O O . GLU A 1 125 ? 1.208 -10.030 -1.470 1.00 87.56 125 GLU A O 1
ATOM 1015 N N . GLN A 1 126 ? 2.740 -10.786 -0.015 1.00 90.38 126 GLN A N 1
ATOM 1016 C CA . GLN A 1 126 ? 1.762 -11.352 0.921 1.00 90.38 126 GLN A CA 1
ATOM 1017 C C . GLN A 1 126 ? 0.826 -10.283 1.483 1.00 90.38 126 GLN A C 1
ATOM 1019 O O . GLN A 1 126 ? -0.371 -10.533 1.622 1.00 90.38 126 GLN A O 1
ATOM 1024 N N . PHE A 1 127 ? 1.354 -9.098 1.789 1.00 94.19 127 PHE A N 1
ATOM 1025 C CA . PHE A 1 127 ? 0.536 -7.969 2.202 1.00 94.19 127 PHE A CA 1
ATOM 1026 C C . PHE A 1 127 ? -0.404 -7.535 1.070 1.00 94.19 127 PHE A C 1
ATOM 1028 O O . PHE A 1 127 ? -1.615 -7.576 1.255 1.00 94.19 127 PHE A O 1
ATOM 1035 N N . LEU A 1 128 ? 0.124 -7.197 -0.109 1.00 91.62 128 LEU A N 1
ATOM 1036 C CA . LEU A 1 128 ? -0.647 -6.677 -1.245 1.00 91.62 128 LEU A CA 1
ATOM 1037 C C . LEU A 1 128 ? -1.710 -7.657 -1.755 1.00 91.62 128 LEU A C 1
ATOM 1039 O O . LEU A 1 128 ? -2.778 -7.216 -2.167 1.00 91.62 128 LEU A O 1
ATOM 1043 N N . SER A 1 129 ? -1.500 -8.970 -1.619 1.00 92.44 129 SER A N 1
ATOM 1044 C CA . SER A 1 129 ? -2.520 -9.981 -1.947 1.00 92.44 129 SER A CA 1
ATOM 1045 C C . SER A 1 129 ? -3.825 -9.855 -1.140 1.00 92.44 129 SER A C 1
ATOM 1047 O O . SER A 1 129 ? -4.847 -10.439 -1.490 1.00 92.44 129 SER A O 1
ATOM 1049 N N . LYS A 1 130 ? -3.808 -9.088 -0.042 1.00 95.44 130 LYS A N 1
ATOM 1050 C CA . LYS A 1 130 ? -4.963 -8.837 0.834 1.00 95.44 130 LYS A CA 1
ATOM 1051 C C . LYS A 1 130 ? -5.603 -7.479 0.581 1.00 95.44 130 LYS A C 1
ATOM 1053 O O . LYS A 1 130 ? -6.699 -7.226 1.075 1.00 95.44 130 LYS A O 1
ATOM 1058 N N . ILE A 1 131 ? -4.931 -6.599 -0.154 1.00 95.88 131 ILE A N 1
ATOM 1059 C CA . ILE A 1 131 ? -5.246 -5.175 -0.221 1.00 95.88 131 ILE A CA 1
ATOM 1060 C C . ILE A 1 131 ? -5.725 -4.808 -1.619 1.00 95.88 131 ILE A C 1
ATOM 1062 O O . ILE A 1 131 ? -5.122 -5.218 -2.598 1.00 95.88 131 ILE A O 1
ATOM 1066 N N . GLN A 1 132 ? -6.776 -3.996 -1.691 1.00 94.62 132 GLN A N 1
ATOM 1067 C CA . GLN A 1 132 ? -7.220 -3.309 -2.903 1.00 94.62 132 GLN A CA 1
ATOM 1068 C C . GLN A 1 132 ? -6.791 -1.839 -2.914 1.00 94.62 132 GLN A C 1
ATOM 1070 O O . GLN A 1 132 ? -6.487 -1.276 -3.964 1.00 94.62 132 GLN A O 1
ATOM 1075 N N . ILE A 1 133 ? -6.802 -1.211 -1.735 1.00 94.75 133 ILE A N 1
ATOM 1076 C CA . ILE A 1 133 ? -6.551 0.220 -1.557 1.00 94.75 133 ILE A CA 1
ATOM 1077 C C . ILE A 1 133 ? -5.415 0.401 -0.559 1.00 94.75 133 ILE A C 1
ATOM 1079 O O . ILE A 1 133 ? -5.503 -0.080 0.568 1.00 94.75 133 ILE A O 1
ATOM 1083 N N . VAL A 1 134 ? -4.371 1.131 -0.934 1.00 95.06 134 VAL A N 1
ATOM 1084 C CA . VAL A 1 134 ? -3.305 1.543 -0.013 1.00 95.06 134 VAL A CA 1
ATOM 1085 C C . VAL A 1 134 ? -3.479 3.015 0.340 1.00 95.06 134 VAL A C 1
ATOM 1087 O O . VAL A 1 134 ? -3.652 3.845 -0.545 1.00 95.06 134 VAL A O 1
ATOM 1090 N N . ILE A 1 135 ? -3.414 3.340 1.630 1.00 95.25 135 ILE A N 1
ATOM 1091 C CA . ILE A 1 135 ? -3.535 4.698 2.163 1.00 95.25 135 ILE A CA 1
ATOM 1092 C C . ILE A 1 135 ? -2.319 5.002 3.029 1.00 95.25 135 ILE A C 1
ATOM 1094 O O . ILE A 1 135 ? -1.993 4.249 3.948 1.00 95.25 135 ILE A O 1
ATOM 1098 N N . GLY A 1 136 ? -1.671 6.132 2.781 1.00 93.19 136 GLY A N 1
ATOM 1099 C CA . GLY A 1 136 ? -0.665 6.671 3.684 1.00 93.19 136 GLY A CA 1
ATOM 1100 C C . GLY A 1 136 ? 0.250 7.674 3.012 1.00 93.19 136 GLY A C 1
ATOM 1101 O O . GLY A 1 136 ? -0.013 8.170 1.920 1.00 93.19 136 GLY A O 1
ATOM 1102 N N . ARG A 1 137 ? 1.357 7.992 3.676 1.00 88.00 137 ARG A N 1
ATOM 1103 C CA . ARG A 1 137 ? 2.399 8.838 3.086 1.00 88.00 137 ARG A CA 1
ATOM 1104 C C . ARG A 1 137 ? 3.171 8.069 2.019 1.00 88.00 137 ARG A C 1
ATOM 1106 O O . ARG A 1 137 ? 3.394 6.864 2.162 1.00 88.00 137 ARG A O 1
ATOM 1113 N N . ILE A 1 138 ? 3.632 8.783 0.991 1.00 84.25 138 ILE A N 1
ATOM 1114 C CA . ILE A 1 138 ? 4.265 8.203 -0.203 1.00 84.25 138 ILE A CA 1
ATOM 1115 C C . ILE A 1 138 ? 5.317 7.122 0.122 1.00 84.25 138 ILE A C 1
ATOM 1117 O O . ILE A 1 138 ? 6.145 7.227 1.037 1.00 84.25 138 ILE A O 1
ATOM 1121 N N . SER A 1 139 ? 5.241 6.015 -0.614 1.00 83.88 139 SER A N 1
ATOM 1122 C CA . SER A 1 139 ? 6.129 4.859 -0.485 1.00 83.88 139 SER A CA 1
ATOM 1123 C C . SER A 1 139 ? 6.054 3.987 -1.740 1.00 83.88 139 SER A C 1
ATOM 1125 O O . SER A 1 139 ? 5.080 4.086 -2.485 1.00 83.88 139 SER A O 1
ATOM 1127 N N . GLY A 1 140 ? 7.035 3.096 -1.928 1.00 80.75 140 GLY A N 1
ATOM 1128 C CA . GLY A 1 140 ? 7.045 2.139 -3.044 1.00 80.75 140 GLY A CA 1
ATOM 1129 C C . GLY A 1 140 ? 5.786 1.267 -3.119 1.00 80.75 140 GLY A C 1
ATOM 1130 O O . GLY A 1 140 ? 5.301 1.007 -4.212 1.00 80.75 140 GLY A O 1
ATOM 1131 N N . MET A 1 141 ? 5.164 0.955 -1.975 1.00 87.12 141 MET A N 1
ATOM 1132 C CA . MET A 1 141 ? 3.919 0.176 -1.918 1.00 87.12 141 MET A CA 1
ATOM 1133 C C . MET A 1 141 ? 2.740 0.837 -2.653 1.00 87.12 141 MET A C 1
ATOM 1135 O O . MET A 1 141 ? 1.829 0.132 -3.070 1.00 87.12 141 MET A O 1
ATOM 1139 N N . HIS A 1 142 ? 2.747 2.165 -2.840 1.00 87.94 142 HIS A N 1
ATOM 1140 C CA . HIS A 1 142 ? 1.729 2.838 -3.656 1.00 87.94 142 HIS A CA 1
ATOM 1141 C C . HIS A 1 142 ? 1.916 2.540 -5.145 1.00 87.94 142 HIS A C 1
ATOM 1143 O O . HIS A 1 142 ? 0.932 2.331 -5.840 1.00 87.94 142 HIS A O 1
ATOM 1149 N N . LYS A 1 143 ? 3.162 2.490 -5.634 1.00 81.81 143 LYS A N 1
ATOM 1150 C CA . LYS A 1 143 ? 3.439 2.089 -7.020 1.00 81.81 143 LYS A CA 1
ATOM 1151 C C . LYS A 1 143 ? 3.033 0.630 -7.227 1.00 81.81 143 LYS A C 1
ATOM 1153 O O . LYS A 1 143 ? 2.283 0.327 -8.144 1.00 81.81 143 LYS A O 1
ATOM 1158 N N . GLU A 1 144 ? 3.454 -0.239 -6.310 1.00 84.38 144 GLU A N 1
ATOM 1159 C CA . GLU A 1 144 ? 3.199 -1.678 -6.405 1.00 84.38 144 GLU A CA 1
ATOM 1160 C C . GLU A 1 144 ? 1.697 -2.012 -6.418 1.00 84.38 144 GLU A C 1
ATOM 1162 O O . GLU A 1 144 ? 1.272 -2.827 -7.230 1.00 84.38 144 GLU A O 1
ATOM 1167 N N . ILE A 1 145 ? 0.862 -1.368 -5.587 1.00 88.06 145 ILE A N 1
ATOM 1168 C CA . ILE A 1 145 ? -0.590 -1.627 -5.625 1.00 88.06 145 ILE A CA 1
ATOM 1169 C C . ILE A 1 145 ? -1.240 -1.145 -6.929 1.00 88.06 145 ILE A C 1
ATOM 1171 O O . ILE A 1 145 ? -2.188 -1.767 -7.404 1.00 88.06 145 ILE A O 1
ATOM 1175 N N . LEU A 1 146 ? -0.747 -0.052 -7.518 1.00 84.81 146 LEU A N 1
ATOM 1176 C CA . LEU A 1 146 ? -1.292 0.472 -8.768 1.00 84.81 146 LEU A CA 1
ATOM 1177 C C . LEU A 1 146 ? -0.896 -0.400 -9.963 1.00 84.81 146 LEU A C 1
ATOM 1179 O O . LEU A 1 146 ? -1.738 -0.663 -10.819 1.00 84.81 146 LEU A O 1
ATOM 1183 N N . ASP A 1 147 ? 0.335 -0.919 -9.975 1.00 79.19 147 ASP A N 1
ATOM 1184 C CA . ASP A 1 147 ? 0.790 -1.909 -10.960 1.00 79.19 147 ASP A CA 1
ATOM 1185 C C . ASP A 1 147 ? -0.058 -3.200 -10.904 1.00 79.19 147 ASP A C 1
ATOM 1187 O O . ASP A 1 147 ? -0.247 -3.862 -11.924 1.00 79.19 147 ASP A O 1
ATOM 1191 N N . LEU A 1 148 ? -0.624 -3.530 -9.734 1.00 82.00 148 LEU A N 1
ATOM 1192 C CA . LEU A 1 148 ? -1.570 -4.639 -9.536 1.00 82.00 148 LEU A CA 1
ATOM 1193 C C . LEU A 1 148 ? -3.035 -4.283 -9.866 1.00 82.00 148 LEU A C 1
ATOM 1195 O O . LEU A 1 148 ? -3.921 -5.123 -9.705 1.00 82.00 148 LEU A O 1
ATOM 1199 N N . GLY A 1 149 ? -3.315 -3.056 -10.317 1.00 84.69 149 GLY A N 1
ATOM 1200 C CA . GLY A 1 149 ? -4.662 -2.591 -10.671 1.00 84.69 149 GLY A CA 1
ATOM 1201 C C . GLY A 1 149 ? -5.512 -2.098 -9.495 1.00 84.69 149 GLY A C 1
ATOM 1202 O O . GLY A 1 149 ? -6.720 -1.918 -9.647 1.00 84.69 149 GLY A O 1
ATOM 1203 N N . GLY A 1 150 ? -4.909 -1.878 -8.326 1.00 88.94 150 GLY A N 1
ATOM 1204 C CA . GLY A 1 150 ? -5.584 -1.323 -7.156 1.00 88.94 150 GLY A CA 1
ATOM 1205 C C . GLY A 1 150 ? -5.682 0.198 -7.161 1.00 88.94 150 GLY A C 1
ATOM 1206 O O . GLY A 1 150 ? -5.590 0.858 -8.199 1.00 88.94 150 GLY A O 1
ATOM 1207 N N . SER A 1 151 ? -5.877 0.763 -5.970 1.00 91.44 151 SER A N 1
ATOM 1208 C CA . SER A 1 151 ? -5.965 2.211 -5.753 1.00 91.44 151 SER A CA 1
ATOM 1209 C C . SER A 1 151 ? -5.005 2.682 -4.666 1.00 91.44 151 SER A C 1
ATOM 1211 O O . SER A 1 151 ? -4.702 1.959 -3.714 1.00 91.44 151 SER A O 1
ATOM 1213 N N . ALA A 1 152 ? -4.536 3.920 -4.793 1.00 91.12 152 ALA A N 1
ATOM 1214 C CA . ALA A 1 152 ? -3.545 4.507 -3.899 1.00 91.12 152 ALA A CA 1
ATOM 1215 C C . ALA A 1 152 ? -3.989 5.899 -3.436 1.00 91.12 152 ALA A C 1
ATOM 1217 O O . ALA A 1 152 ? -4.168 6.793 -4.259 1.00 91.12 152 ALA A O 1
ATOM 1218 N N . TYR A 1 153 ? -4.139 6.102 -2.127 1.00 91.81 153 TYR A N 1
ATOM 1219 C CA . TYR A 1 153 ? -4.453 7.396 -1.515 1.00 91.81 153 TYR A CA 1
ATOM 1220 C C . TYR A 1 153 ? -3.225 7.925 -0.778 1.00 91.81 153 TYR A C 1
ATOM 1222 O O . TYR A 1 153 ? -2.830 7.415 0.273 1.00 91.81 153 TYR A O 1
ATOM 1230 N N . ILE A 1 154 ? -2.615 8.961 -1.342 1.00 89.44 154 ILE A N 1
ATOM 1231 C CA . ILE A 1 154 ? -1.330 9.488 -0.897 1.00 89.44 154 ILE A CA 1
ATOM 1232 C C . ILE A 1 154 ? -1.574 10.720 -0.032 1.00 89.44 154 ILE A C 1
ATOM 1234 O O . ILE A 1 154 ? -1.880 11.795 -0.546 1.00 89.44 154 ILE A O 1
ATOM 1238 N N . VAL A 1 155 ? -1.397 10.572 1.281 1.00 88.50 155 VAL A N 1
ATOM 1239 C CA . VAL A 1 155 ? -1.481 11.676 2.243 1.00 88.50 155 VAL A CA 1
ATOM 1240 C C . VAL A 1 155 ? -0.189 12.492 2.164 1.00 88.50 155 VAL A C 1
ATOM 1242 O O . VAL A 1 155 ? 0.869 12.054 2.624 1.00 88.50 155 VAL A O 1
ATOM 1245 N N . SER A 1 156 ? -0.252 13.678 1.558 1.00 80.38 156 SER A N 1
ATOM 1246 C CA . SER A 1 156 ? 0.895 14.559 1.330 1.00 80.38 156 SER A CA 1
ATOM 1247 C C . SER A 1 156 ? 0.566 16.020 1.661 1.00 80.38 156 SER A C 1
ATOM 1249 O O . SER A 1 156 ? -0.388 16.575 1.120 1.00 80.38 156 SER A O 1
ATOM 1251 N N . PRO A 1 157 ? 1.375 16.707 2.489 1.00 58.09 157 PRO A N 1
ATOM 1252 C CA . PRO A 1 157 ? 1.096 18.071 2.928 1.00 58.09 157 PRO A CA 1
ATOM 1253 C C . PRO A 1 157 ? 1.503 19.164 1.913 1.00 58.09 157 PRO A C 1
ATOM 1255 O O . PRO A 1 157 ? 1.898 20.243 2.340 1.00 58.09 157 PRO A O 1
ATOM 1258 N N . LYS A 1 158 ? 1.341 18.935 0.596 1.00 53.88 158 LYS A N 1
ATOM 1259 C CA . LYS A 1 158 ? 1.488 19.900 -0.534 1.00 53.88 158 LYS A CA 1
ATOM 1260 C C . LYS A 1 158 ? 2.758 19.864 -1.406 1.00 53.88 158 LYS A C 1
ATOM 1262 O O . LYS A 1 158 ? 2.775 20.589 -2.395 1.00 53.88 158 LYS A O 1
ATOM 1267 N N . VAL A 1 159 ? 3.782 19.039 -1.155 1.00 48.34 159 VAL A N 1
ATOM 1268 C CA . VAL A 1 159 ? 4.939 18.914 -2.083 1.00 48.34 159 VAL A CA 1
ATOM 1269 C C . VAL A 1 159 ? 5.478 17.481 -2.111 1.00 48.34 159 VAL A C 1
ATOM 1271 O O . VAL A 1 159 ? 5.778 16.913 -1.063 1.00 48.34 159 VAL A O 1
ATOM 1274 N N . PHE A 1 160 ? 5.632 16.908 -3.309 1.00 52.16 160 PHE A N 1
ATOM 1275 C CA . PHE A 1 160 ? 6.332 15.638 -3.518 1.00 52.16 160 PHE A CA 1
ATOM 1276 C C . PHE A 1 160 ? 7.839 15.869 -3.470 1.00 52.16 160 PHE A C 1
ATOM 1278 O O . PHE A 1 160 ? 8.383 16.601 -4.290 1.00 52.16 160 PHE A O 1
ATOM 1285 N N . THR A 1 161 ? 8.518 15.247 -2.511 1.00 45.12 161 THR A N 1
ATOM 1286 C CA . THR A 1 161 ? 9.989 15.185 -2.482 1.00 45.12 161 THR A CA 1
ATOM 1287 C C . THR A 1 161 ? 10.532 13.860 -3.014 1.00 45.12 161 THR A C 1
ATOM 1289 O O . THR A 1 161 ? 11.740 13.726 -3.184 1.00 45.12 161 THR A O 1
ATOM 1292 N N . ASP A 1 162 ? 9.661 12.875 -3.246 1.00 49.75 162 ASP A N 1
ATOM 1293 C CA . ASP A 1 162 ? 10.037 11.573 -3.788 1.00 49.75 162 ASP A CA 1
ATOM 1294 C C . ASP A 1 162 ? 9.654 11.499 -5.274 1.00 49.75 162 ASP A C 1
ATOM 1296 O O . ASP A 1 162 ? 8.502 11.727 -5.636 1.00 49.75 162 ASP A O 1
ATOM 1300 N N . ASN A 1 163 ? 10.631 11.156 -6.120 1.00 48.84 163 ASN A N 1
ATOM 1301 C CA . ASN A 1 163 ? 10.545 11.113 -7.589 1.00 48.84 163 ASN A CA 1
ATOM 1302 C C . ASN A 1 163 ? 9.720 9.933 -8.146 1.00 48.84 163 ASN A C 1
ATOM 1304 O O . ASN A 1 163 ? 9.994 9.463 -9.249 1.00 48.84 163 ASN A O 1
ATOM 1308 N N . TYR A 1 164 ? 8.760 9.390 -7.398 1.00 53.59 164 TYR A N 1
ATOM 1309 C CA . TYR A 1 164 ? 7.885 8.373 -7.975 1.00 53.59 164 TYR A CA 1
ATOM 1310 C C . TYR A 1 164 ? 6.837 9.090 -8.831 1.00 53.59 164 TYR A C 1
ATOM 1312 O O . TYR A 1 164 ? 6.023 9.842 -8.293 1.00 53.59 164 TYR A O 1
ATOM 1320 N N . ASP A 1 165 ? 6.855 8.866 -10.146 1.00 56.38 165 ASP A N 1
ATOM 1321 C CA . ASP A 1 165 ? 5.804 9.324 -11.062 1.00 56.38 165 ASP A CA 1
ATOM 1322 C C . ASP A 1 165 ? 4.519 8.512 -10.816 1.00 56.38 165 ASP A C 1
ATOM 1324 O O . ASP A 1 165 ? 4.166 7.594 -11.547 1.00 56.38 165 ASP A O 1
ATOM 1328 N N . ILE A 1 166 ? 3.868 8.780 -9.683 1.00 57.09 166 ILE A N 1
ATOM 1329 C CA . ILE A 1 166 ? 2.608 8.140 -9.274 1.00 57.09 166 ILE A CA 1
ATOM 1330 C C . ILE A 1 166 ? 1.419 9.003 -9.717 1.00 57.09 166 ILE A C 1
ATOM 1332 O O . ILE A 1 166 ? 0.300 8.520 -9.861 1.00 57.09 166 ILE A O 1
ATOM 1336 N N . SER A 1 167 ? 1.660 10.291 -9.968 1.00 52.19 167 SER A N 1
ATOM 1337 C CA . SER A 1 167 ? 0.639 11.279 -10.325 1.00 52.19 167 SER A CA 1
ATOM 1338 C C . SER A 1 167 ? 0.041 11.100 -11.721 1.00 52.19 167 SER A C 1
ATOM 1340 O O . SER A 1 167 ? -0.980 11.713 -12.015 1.00 52.19 167 SER A O 1
ATOM 1342 N N . SER A 1 168 ? 0.666 10.299 -12.586 1.00 51.53 168 SER A N 1
ATOM 1343 C CA . SER A 1 168 ? 0.199 10.041 -13.953 1.00 51.53 168 SER A CA 1
ATOM 1344 C C . SER A 1 168 ? -0.805 8.884 -14.051 1.00 51.53 168 SER A C 1
ATOM 1346 O O . SER A 1 168 ? -1.378 8.663 -15.119 1.00 51.53 168 SER A O 1
ATOM 1348 N N . GLN A 1 169 ? -1.061 8.157 -12.956 1.00 59.81 169 GLN A N 1
ATOM 1349 C CA . GLN A 1 169 ? -1.945 6.991 -12.959 1.00 59.81 169 GLN A CA 1
ATOM 1350 C C . GLN A 1 169 ? -3.345 7.319 -12.416 1.00 59.81 169 GLN A C 1
ATOM 1352 O O . GLN A 1 169 ? -3.492 7.837 -11.312 1.00 59.81 169 GLN A O 1
ATOM 1357 N N . ASN A 1 170 ? -4.390 6.952 -13.170 1.00 61.69 170 ASN A N 1
ATOM 1358 C CA . ASN A 1 170 ? -5.794 7.308 -12.890 1.00 61.69 170 ASN A CA 1
ATOM 1359 C C . ASN A 1 170 ? -6.318 6.868 -11.507 1.00 61.69 170 ASN A C 1
ATOM 1361 O O . ASN A 1 170 ? -7.267 7.463 -11.003 1.00 61.69 170 ASN A O 1
ATOM 1365 N N . ASN A 1 171 ? -5.713 5.846 -10.894 1.00 78.62 171 ASN A N 1
ATOM 1366 C CA . ASN A 1 171 ? -6.143 5.291 -9.606 1.00 78.62 171 ASN A CA 1
ATOM 1367 C C . ASN A 1 171 ? -5.331 5.821 -8.407 1.00 78.62 171 ASN A C 1
ATOM 1369 O O . ASN A 1 171 ? -5.492 5.332 -7.283 1.00 78.62 171 ASN A O 1
ATOM 1373 N N . ALA A 1 172 ? -4.454 6.805 -8.632 1.00 83.62 172 ALA A N 1
ATOM 1374 C CA . ALA A 1 172 ? -3.724 7.505 -7.586 1.00 83.62 172 ALA A CA 1
ATOM 1375 C C . ALA A 1 172 ? -4.432 8.816 -7.219 1.00 83.62 172 ALA A C 1
ATOM 1377 O O . ALA A 1 172 ? -4.627 9.694 -8.057 1.00 83.62 172 ALA A O 1
ATOM 1378 N N . ILE A 1 173 ? -4.785 8.976 -5.943 1.00 85.88 173 ILE A N 1
ATOM 1379 C CA . ILE A 1 173 ? -5.415 10.187 -5.413 1.00 85.88 173 ILE A CA 1
ATOM 1380 C C . ILE A 1 173 ? -4.475 10.824 -4.399 1.00 85.88 173 ILE A C 1
ATOM 1382 O O . ILE A 1 173 ? -4.035 10.186 -3.444 1.00 85.88 173 ILE A O 1
ATOM 1386 N N . ILE A 1 174 ? -4.177 12.103 -4.604 1.00 85.38 174 ILE A N 1
ATOM 1387 C CA . ILE A 1 174 ? -3.336 12.897 -3.710 1.00 85.38 174 ILE A CA 1
ATOM 1388 C C . ILE A 1 174 ? -4.252 13.649 -2.753 1.00 85.38 174 ILE A C 1
ATOM 1390 O O . ILE A 1 174 ? -5.182 14.325 -3.187 1.00 85.38 174 ILE A O 1
ATOM 1394 N N . ILE A 1 175 ? -3.981 13.514 -1.461 1.00 87.06 175 ILE A N 1
ATOM 1395 C CA . ILE A 1 175 ? -4.847 13.958 -0.372 1.00 87.06 175 ILE A CA 1
ATOM 1396 C C . ILE A 1 175 ? -4.018 14.786 0.611 1.00 87.06 175 ILE A C 1
ATOM 1398 O O . ILE A 1 175 ? -2.855 14.473 0.861 1.00 87.06 175 ILE A O 1
ATOM 1402 N N . ASN A 1 176 ? -4.596 15.838 1.192 1.00 86.25 176 ASN A N 1
ATOM 1403 C CA . ASN A 1 176 ? -3.849 16.771 2.040 1.00 86.25 176 ASN A CA 1
ATOM 1404 C C . ASN A 1 176 ? -3.791 16.360 3.518 1.00 86.25 176 ASN A C 1
ATOM 1406 O O . ASN A 1 176 ? -2.913 16.830 4.247 1.00 86.25 176 ASN A O 1
ATOM 1410 N N . SER A 1 177 ? -4.714 15.511 3.976 1.00 88.06 177 SER A N 1
ATOM 1411 C CA . SER A 1 177 ? -4.775 15.043 5.363 1.00 88.06 177 SER A CA 1
ATOM 1412 C C . SER A 1 177 ? -5.399 13.652 5.493 1.00 88.06 177 SER A C 1
ATOM 1414 O O . SER A 1 177 ? -5.985 13.117 4.552 1.00 88.06 177 SER A O 1
ATOM 1416 N N . TRP A 1 178 ? -5.280 13.059 6.681 1.00 88.94 178 TRP A N 1
ATOM 1417 C CA . TRP A 1 178 ? -5.942 11.793 6.990 1.00 88.94 178 TRP A CA 1
ATOM 1418 C C . TRP A 1 178 ? -7.466 11.932 7.071 1.00 88.94 178 TRP A C 1
ATOM 1420 O O . TRP A 1 178 ? -8.170 11.000 6.701 1.00 88.94 178 TRP A O 1
ATOM 1430 N N . GLU A 1 179 ? -7.985 13.090 7.487 1.00 89.06 179 GLU A N 1
ATOM 1431 C CA . GLU A 1 179 ? -9.426 13.370 7.455 1.00 89.06 179 GLU A CA 1
ATOM 1432 C C . GLU A 1 179 ? -9.980 13.310 6.025 1.00 89.06 179 GLU A C 1
ATOM 1434 O O . GLU A 1 179 ? 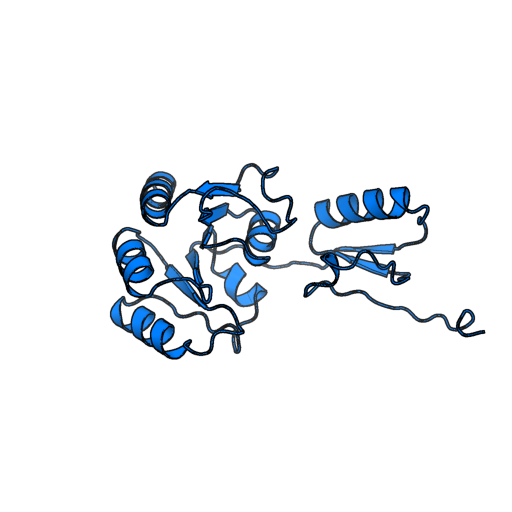-10.943 12.596 5.760 1.00 89.06 179 GLU A O 1
ATOM 1439 N N . GLU A 1 180 ? -9.324 13.986 5.076 1.00 88.06 180 GLU A N 1
ATOM 1440 C CA . GLU A 1 180 ? -9.733 13.944 3.668 1.00 88.06 180 GLU A CA 1
ATOM 1441 C C . GLU A 1 180 ? -9.614 12.509 3.104 1.00 88.06 180 GLU A C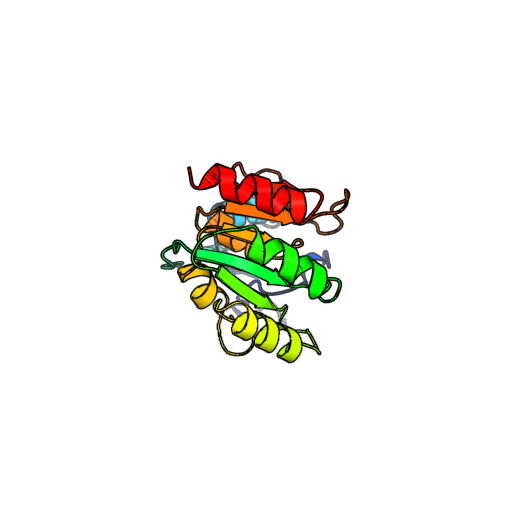 1
ATOM 1443 O O . GLU A 1 180 ? -10.430 12.082 2.285 1.00 88.06 180 GLU A O 1
ATOM 1448 N N . ALA A 1 181 ? -8.654 11.710 3.592 1.00 87.94 181 ALA A N 1
ATOM 1449 C CA . ALA A 1 181 ? -8.531 10.303 3.209 1.00 87.94 181 ALA A CA 1
ATOM 1450 C C . ALA A 1 181 ? -9.726 9.459 3.677 1.00 87.94 181 ALA A C 1
ATOM 1452 O O . ALA A 1 181 ? -10.181 8.589 2.929 1.00 87.94 181 ALA A O 1
ATOM 1453 N N . ALA A 1 182 ? -10.256 9.722 4.875 1.00 88.12 182 ALA A N 1
ATOM 1454 C CA . ALA A 1 182 ? -11.432 9.027 5.392 1.00 88.12 182 ALA A CA 1
ATOM 1455 C C . ALA A 1 182 ? -12.692 9.347 4.570 1.00 88.12 182 ALA A C 1
ATOM 1457 O O . ALA A 1 182 ? -13.424 8.438 4.174 1.00 88.12 182 ALA A O 1
ATOM 1458 N N . GLU A 1 183 ? -12.909 10.624 4.242 1.00 87.69 183 GLU A N 1
ATOM 1459 C CA . GLU A 1 183 ? -14.045 11.074 3.422 1.00 87.69 183 GLU A CA 1
ATOM 1460 C C . GLU A 1 183 ? -14.056 10.405 2.035 1.00 87.69 183 GLU A C 1
ATOM 1462 O O . GLU A 1 183 ? -15.086 9.906 1.563 1.00 87.69 183 GLU A O 1
ATOM 1467 N N . ARG A 1 184 ? -12.885 10.341 1.389 1.00 85.19 184 ARG A N 1
ATOM 1468 C CA . ARG A 1 184 ? -12.711 9.715 0.070 1.00 85.19 184 ARG A CA 1
ATOM 1469 C C . ARG A 1 184 ? -12.900 8.204 0.107 1.00 85.19 184 ARG A C 1
ATOM 1471 O O . ARG A 1 184 ? -13.505 7.648 -0.807 1.00 85.19 184 ARG A O 1
ATOM 1478 N N . HIS A 1 185 ? -12.394 7.534 1.142 1.00 86.12 185 HIS A N 1
ATOM 1479 C CA . HIS A 1 185 ? -12.512 6.080 1.279 1.00 86.12 185 HIS A CA 1
ATOM 1480 C C . HIS A 1 185 ? -13.965 5.632 1.417 1.00 86.12 185 HIS A C 1
ATOM 1482 O O . HIS A 1 185 ? -14.399 4.745 0.683 1.00 86.12 185 HIS A O 1
ATOM 1488 N N . ASN A 1 186 ? -14.738 6.316 2.260 1.00 82.00 186 ASN A N 1
ATOM 1489 C CA . ASN A 1 186 ? -16.154 6.011 2.445 1.00 82.00 186 ASN A CA 1
ATOM 1490 C C . ASN A 1 186 ? -16.976 6.245 1.167 1.00 82.00 186 ASN A C 1
ATOM 1492 O O . ASN A 1 186 ? -17.905 5.491 0.895 1.00 82.00 186 ASN A O 1
ATOM 1496 N N . SER A 1 187 ? -16.607 7.237 0.352 1.00 76.25 187 SER A N 1
ATOM 1497 C CA . SER A 1 187 ? -17.288 7.532 -0.919 1.00 76.25 187 SER A CA 1
ATOM 1498 C C . SER A 1 187 ? -17.033 6.484 -2.011 1.00 76.25 187 SER A C 1
ATOM 1500 O O . SER A 1 187 ? -17.839 6.357 -2.924 1.00 76.25 187 SER A O 1
ATOM 1502 N N . TYR A 1 188 ? -15.923 5.741 -1.939 1.00 68.75 188 TYR A N 1
ATOM 1503 C CA . TYR A 1 188 ? -15.551 4.721 -2.931 1.00 68.75 188 TYR A CA 1
ATOM 1504 C C . TYR A 1 188 ? -16.262 3.373 -2.712 1.00 68.75 188 TYR A C 1
ATOM 1506 O O . TYR A 1 188 ? -16.276 2.528 -3.601 1.00 68.75 188 TYR A O 1
ATOM 1514 N N . ARG A 1 189 ? -16.824 3.142 -1.517 1.00 59.41 189 ARG A N 1
ATOM 1515 C CA . ARG A 1 189 ? -17.464 1.870 -1.129 1.00 59.41 189 ARG A CA 1
ATOM 1516 C C . ARG A 1 189 ? -19.002 1.894 -1.160 1.00 59.41 189 ARG A C 1
ATOM 1518 O O . ARG A 1 189 ? -19.605 0.899 -0.760 1.00 59.41 189 ARG A O 1
ATOM 1525 N N . ILE A 1 190 ? -19.611 2.996 -1.607 1.00 45.94 190 ILE A N 1
ATOM 1526 C CA . ILE A 1 190 ? -21.056 3.122 -1.892 1.00 45.94 190 ILE A CA 1
ATOM 1527 C C . ILE A 1 190 ? -21.294 2.760 -3.357 1.00 45.94 190 ILE A C 1
ATOM 1529 O O . ILE A 1 190 ? -22.259 2.010 -3.619 1.00 45.94 190 ILE A O 1
#

pLDDT: mean 77.98, std 18.11, range [36.09, 98.12]

Secondary structure (DSSP, 8-state):
-GGGS----EE---SSGGGS------SEEEESSHHHHHHHHHHHHHTT----EEEE--------SEEEEEE-TT--HHHHHHHHHH--S-EEEEE-TT-TTHHHHHHHHHHTT-EE--TTTS-HHHHHTTEEEEEESS-HHHHHHHHTT-EEEEE-SS---S----TTSTTEEEESSHHHHHHHHHHH--

Foldseek 3Di:
DVVPDPDQPEDDDDDDCVVPPDDDDHQEYEDQAPVRVVVVCVVCVVVVHHRHHYDYDPLPQAAADEEEEEDEPPDDLVQVLVLLVLADDAYEYEYDQPDPPLVSSVVSCVVSVHHYDYCVPAPLSNVRSHHQEYEEADDVSQVNNVSNVGAYEHADQPDDPDPDPSVVGPRYHYHPGSVRVSVVNVVVVD

Organism: NCBI:txid1397666